Protein AF-A0A9X2HFK6-F1 (afdb_monomer_lite)

Organism: NCBI:txid2949643

InterPro domains:
  IPR010488 Zeta toxin domain [PF06414] (47-150)
  IPR027417 P-loop containing nucleoside triphosphate hydrolase [G3DSA:3.40.50.300] (1-186)

Structure (mmCIF, N/CA/C/O backbone):
data_AF-A0A9X2HFK6-F1
#
_entry.id   AF-A0A9X2HFK6-F1
#
loop_
_atom_site.group_PDB
_atom_site.id
_atom_site.type_symbol
_atom_site.label_atom_id
_atom_site.label_alt_id
_atom_site.label_comp_id
_atom_site.label_asym_id
_atom_site.label_entity_id
_atom_site.label_seq_id
_atom_site.pdbx_PDB_ins_code
_atom_site.Cartn_x
_atom_site.Cartn_y
_atom_site.Cartn_z
_atom_site.occupancy
_atom_site.B_iso_or_equiv
_atom_site.auth_seq_id
_atom_site.auth_comp_id
_atom_site.auth_asym_id
_atom_site.auth_atom_id
_atom_site.pdbx_PDB_model_num
ATOM 1 N N . MET A 1 1 ? 15.070 6.969 19.446 1.00 33.97 1 MET A N 1
ATOM 2 C CA . MET A 1 1 ? 14.755 5.898 18.480 1.00 33.97 1 MET A CA 1
ATOM 3 C C . MET A 1 1 ? 13.741 4.979 19.152 1.00 33.97 1 MET A C 1
ATOM 5 O O . MET A 1 1 ? 14.140 4.121 19.927 1.00 33.97 1 MET A O 1
ATOM 9 N N . GLN A 1 2 ? 12.438 5.256 19.016 1.00 34.53 2 GLN A N 1
ATOM 10 C CA . GLN A 1 2 ? 11.415 4.361 19.570 1.00 34.53 2 GLN A CA 1
ATOM 11 C C . GLN A 1 2 ? 11.379 3.102 18.704 1.00 34.53 2 GLN A C 1
ATOM 13 O O . GLN A 1 2 ? 11.300 3.169 17.482 1.00 34.53 2 GLN A O 1
ATOM 18 N N . SER A 1 3 ? 11.585 1.971 19.360 1.00 38.56 3 SER A N 1
ATOM 19 C CA . SER A 1 3 ? 11.849 0.675 18.756 1.00 38.56 3 SER A CA 1
ATOM 20 C C . SER A 1 3 ? 10.546 0.044 18.258 1.00 38.56 3 SER A C 1
ATOM 22 O O . SER A 1 3 ? 9.616 -0.109 19.042 1.00 38.56 3 SER A O 1
ATOM 24 N N . PHE A 1 4 ? 10.496 -0.405 17.000 1.00 48.69 4 PHE A N 1
ATOM 25 C CA . PHE A 1 4 ? 9.430 -1.264 16.445 1.00 48.69 4 PHE A CA 1
ATOM 26 C C . PHE A 1 4 ? 9.358 -2.668 17.108 1.00 48.69 4 PHE A C 1
ATOM 28 O O . PHE A 1 4 ? 8.713 -3.574 16.593 1.00 48.69 4 PHE A O 1
ATOM 35 N N . GLN A 1 5 ? 10.009 -2.876 18.262 1.00 47.44 5 GLN A N 1
ATOM 36 C CA . GLN A 1 5 ? 10.030 -4.128 19.037 1.00 47.44 5 GLN A CA 1
ATOM 37 C C . GLN A 1 5 ? 8.661 -4.590 19.569 1.00 47.44 5 GLN A C 1
ATOM 39 O O . GLN A 1 5 ? 8.588 -5.706 20.093 1.00 47.44 5 GLN A O 1
ATOM 44 N N . ASP A 1 6 ? 7.628 -3.756 19.439 1.00 65.31 6 ASP A N 1
ATOM 45 C CA . ASP A 1 6 ? 6.288 -3.906 20.023 1.00 65.31 6 ASP A CA 1
ATOM 46 C C . ASP A 1 6 ? 5.371 -4.865 19.239 1.00 65.31 6 ASP A C 1
ATOM 48 O O . ASP A 1 6 ? 4.404 -5.379 19.782 1.00 65.31 6 ASP A O 1
ATOM 52 N N . PHE A 1 7 ? 5.699 -5.174 17.977 1.00 79.12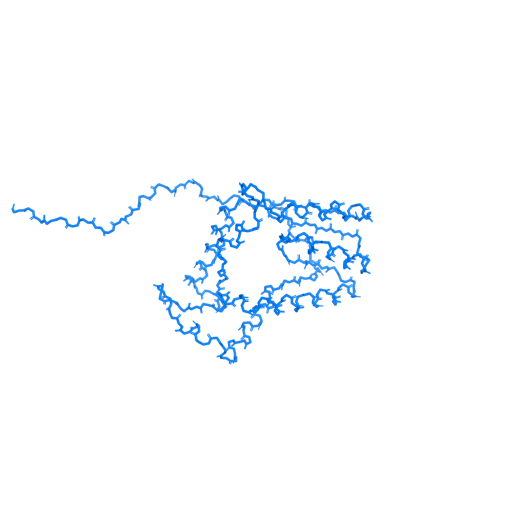 7 PHE A N 1
ATOM 53 C CA . PHE A 1 7 ? 4.854 -6.019 17.116 1.00 79.12 7 PHE A CA 1
ATOM 54 C C . PHE A 1 7 ? 5.433 -7.416 16.849 1.00 79.12 7 PHE A C 1
ATOM 56 O O . PHE A 1 7 ? 5.026 -8.118 15.924 1.00 79.12 7 PHE A O 1
ATOM 63 N N . ARG A 1 8 ? 6.416 -7.850 17.646 1.00 81.06 8 ARG A N 1
ATOM 64 C CA . ARG A 1 8 ? 6.980 -9.203 17.518 1.00 81.06 8 ARG A CA 1
ATOM 65 C C . ARG A 1 8 ? 5.904 -10.245 17.823 1.00 81.06 8 ARG A C 1
ATOM 67 O O . ARG A 1 8 ? 5.329 -10.231 18.904 1.00 81.06 8 ARG A O 1
ATOM 74 N N . GLY A 1 9 ? 5.687 -11.167 16.888 1.00 86.50 9 GLY A N 1
ATOM 75 C CA . GLY A 1 9 ? 4.660 -12.210 16.993 1.00 86.50 9 GLY A CA 1
ATOM 76 C C . GLY A 1 9 ? 3.351 -11.871 16.281 1.00 86.50 9 GLY A C 1
ATOM 77 O O . GLY A 1 9 ? 2.519 -12.760 16.130 1.00 86.50 9 GLY A O 1
ATOM 78 N N . PHE A 1 10 ? 3.196 -10.640 15.786 1.00 93.62 10 PHE A N 1
ATOM 79 C CA . PHE A 1 10 ? 2.061 -10.278 14.947 1.00 93.62 10 PHE A CA 1
ATOM 80 C C . PHE A 1 10 ? 2.237 -10.885 13.554 1.00 93.62 10 PHE A C 1
ATOM 82 O O . PHE A 1 10 ? 3.345 -10.985 13.015 1.00 93.62 10 PHE A O 1
ATOM 89 N N . ARG A 1 11 ? 1.121 -11.265 12.943 1.00 94.44 11 ARG A N 1
ATOM 90 C CA . ARG A 1 11 ? 1.059 -11.709 11.560 1.00 94.44 11 ARG A CA 1
ATOM 91 C C . ARG A 1 11 ? 1.203 -10.500 10.639 1.00 94.44 11 ARG A C 1
ATOM 93 O O . ARG A 1 11 ? 0.282 -9.696 10.511 1.00 94.44 11 ARG A O 1
ATOM 100 N N . HIS A 1 12 ? 2.350 -10.390 9.978 1.00 92.94 12 HIS A N 1
ATOM 101 C CA . HIS A 1 12 ? 2.560 -9.413 8.914 1.00 92.94 12 HIS A CA 1
ATOM 102 C C . HIS A 1 12 ? 1.852 -9.868 7.641 1.00 92.94 12 HIS A C 1
ATOM 104 O O . HIS A 1 12 ? 2.042 -10.999 7.189 1.00 92.94 12 HIS A O 1
ATOM 110 N N . ILE A 1 13 ? 1.011 -8.997 7.091 1.00 92.00 13 ILE A N 1
ATOM 111 C CA . ILE A 1 13 ? 0.303 -9.240 5.838 1.00 92.00 13 ILE A CA 1
ATOM 112 C C . ILE A 1 13 ? 0.475 -7.992 4.977 1.00 92.00 13 ILE A C 1
ATOM 114 O O . ILE A 1 13 ? -0.202 -6.982 5.188 1.00 92.00 13 ILE A O 1
ATOM 118 N N . ASP A 1 14 ? 1.394 -8.069 4.018 1.00 92.50 14 ASP A N 1
ATOM 119 C CA . ASP A 1 14 ? 1.622 -7.031 3.019 1.00 92.50 14 ASP A CA 1
ATOM 120 C C . ASP A 1 14 ? 1.285 -7.573 1.625 1.00 92.50 14 ASP A C 1
ATOM 122 O O . ASP A 1 14 ? 1.735 -8.647 1.225 1.00 92.50 14 ASP A O 1
ATOM 126 N N . ALA A 1 15 ? 0.475 -6.829 0.869 1.00 93.56 15 ALA A N 1
ATOM 127 C CA . ALA A 1 15 ? 0.179 -7.169 -0.519 1.00 93.56 15 ALA A CA 1
ATOM 128 C C . ALA A 1 15 ? 1.452 -7.186 -1.377 1.00 93.56 15 ALA A C 1
ATOM 130 O O . ALA A 1 15 ? 1.532 -7.942 -2.342 1.00 93.56 15 ALA A O 1
ATOM 131 N N . ASP A 1 16 ? 2.446 -6.374 -1.025 1.00 93.19 16 ASP A N 1
ATOM 132 C CA . ASP A 1 16 ? 3.715 -6.290 -1.737 1.00 93.19 16 ASP A CA 1
ATOM 133 C C . ASP A 1 16 ? 4.537 -7.591 -1.673 1.00 93.19 16 ASP A C 1
ATOM 135 O O . ASP A 1 16 ? 5.195 -7.911 -2.664 1.00 93.19 16 ASP A O 1
ATOM 139 N N . ASP A 1 17 ? 4.431 -8.378 -0.596 1.00 94.75 17 ASP A N 1
ATOM 140 C CA . ASP A 1 17 ? 5.074 -9.699 -0.499 1.00 94.75 17 ASP A CA 1
ATOM 141 C C . ASP A 1 17 ? 4.451 -10.686 -1.499 1.00 94.75 17 ASP A C 1
ATOM 143 O O . ASP A 1 17 ? 5.140 -11.454 -2.170 1.00 94.75 17 ASP A O 1
ATOM 147 N N . PHE A 1 18 ? 3.126 -10.632 -1.665 1.00 96.81 18 PHE A N 1
ATOM 148 C CA . PHE A 1 18 ? 2.427 -11.474 -2.637 1.00 96.81 18 PHE A CA 1
ATOM 149 C C . PHE A 1 18 ? 2.683 -11.040 -4.082 1.00 96.81 18 PHE A C 1
ATOM 151 O O . PHE A 1 18 ? 2.665 -11.885 -4.973 1.00 96.81 18 PHE A O 1
ATOM 158 N N . LYS A 1 19 ? 2.946 -9.750 -4.340 1.00 97.50 19 LYS A N 1
ATOM 159 C CA . LYS A 1 19 ? 3.375 -9.305 -5.676 1.00 97.50 19 LYS A CA 1
ATOM 160 C C . LYS A 1 19 ? 4.690 -9.952 -6.068 1.00 97.50 19 LYS A C 1
ATOM 162 O O . LYS A 1 19 ? 4.819 -10.366 -7.212 1.00 97.50 19 LYS A O 1
ATOM 167 N N . ASP A 1 20 ? 5.633 -10.040 -5.138 1.00 97.12 20 ASP A N 1
ATOM 168 C CA . ASP A 1 20 ? 6.933 -10.642 -5.410 1.00 97.12 20 ASP A CA 1
ATOM 169 C C . ASP A 1 20 ? 6.768 -12.125 -5.775 1.00 97.12 20 ASP A C 1
ATOM 171 O O . ASP A 1 20 ? 7.220 -12.523 -6.844 1.00 97.12 20 ASP A O 1
ATOM 175 N N . LEU A 1 21 ? 5.981 -12.892 -5.009 1.00 97.56 21 LEU A N 1
ATOM 176 C CA . LEU A 1 21 ? 5.674 -14.297 -5.331 1.00 97.56 21 LEU A CA 1
ATOM 177 C C . LEU A 1 21 ? 4.989 -14.473 -6.699 1.00 97.56 21 LEU A C 1
ATOM 179 O O . LEU A 1 21 ? 5.300 -15.403 -7.444 1.00 97.56 21 LEU A O 1
ATOM 183 N N . LEU A 1 22 ? 4.043 -13.593 -7.042 1.00 98.19 22 LEU A N 1
ATOM 184 C CA . LEU A 1 22 ? 3.353 -13.636 -8.337 1.00 98.19 22 LEU A CA 1
ATOM 185 C C . LEU A 1 22 ? 4.298 -13.294 -9.497 1.00 98.19 22 LEU A C 1
ATOM 187 O O . LEU A 1 22 ? 4.221 -13.914 -10.556 1.00 98.19 22 LEU A O 1
ATOM 191 N N . LEU A 1 23 ? 5.193 -12.322 -9.305 1.00 97.81 23 LEU A N 1
ATOM 192 C CA . LEU A 1 23 ? 6.185 -11.930 -10.305 1.00 97.81 23 LEU A CA 1
ATOM 193 C C . LEU A 1 23 ? 7.251 -13.011 -10.494 1.00 97.81 23 LEU A C 1
ATOM 195 O O . LEU A 1 23 ? 7.580 -13.319 -11.634 1.00 97.81 23 LEU A O 1
ATOM 199 N N . GLU A 1 24 ? 7.744 -13.618 -9.414 1.00 97.44 24 GLU A N 1
ATOM 200 C CA . GLU A 1 24 ? 8.659 -14.766 -9.463 1.00 97.44 24 GLU A CA 1
ATOM 201 C C . GLU A 1 24 ? 8.043 -15.916 -10.255 1.00 97.44 24 GLU A C 1
ATOM 203 O O . GLU A 1 24 ? 8.641 -16.408 -11.210 1.00 97.44 24 GLU A O 1
ATOM 208 N N . ARG A 1 25 ? 6.792 -16.275 -9.946 1.00 97.62 25 ARG A N 1
ATOM 209 C CA . ARG A 1 25 ? 6.085 -17.318 -10.691 1.00 97.62 25 ARG A CA 1
ATOM 210 C C . ARG A 1 25 ? 5.931 -16.972 -12.174 1.00 97.62 25 ARG A C 1
ATOM 212 O O . ARG A 1 25 ? 6.085 -17.849 -13.020 1.00 97.62 25 ARG A O 1
ATOM 219 N N . ALA A 1 26 ? 5.630 -15.714 -12.492 1.00 97.19 26 ALA A N 1
ATOM 220 C CA . ALA A 1 26 ? 5.497 -15.251 -13.870 1.00 97.19 26 ALA A CA 1
ATOM 221 C C . ALA A 1 26 ? 6.834 -15.255 -14.634 1.00 97.19 26 ALA A C 1
ATOM 223 O O . ALA A 1 26 ? 6.827 -15.449 -15.848 1.00 97.19 26 ALA A O 1
ATOM 224 N N . LEU A 1 27 ? 7.966 -15.064 -13.947 1.00 96.12 27 LEU A N 1
ATOM 225 C CA . LEU A 1 27 ? 9.301 -15.243 -14.527 1.00 96.12 27 LEU A CA 1
ATOM 226 C C . LEU A 1 27 ? 9.588 -16.715 -14.816 1.00 96.12 27 LEU A C 1
ATOM 228 O O . LEU A 1 27 ? 10.021 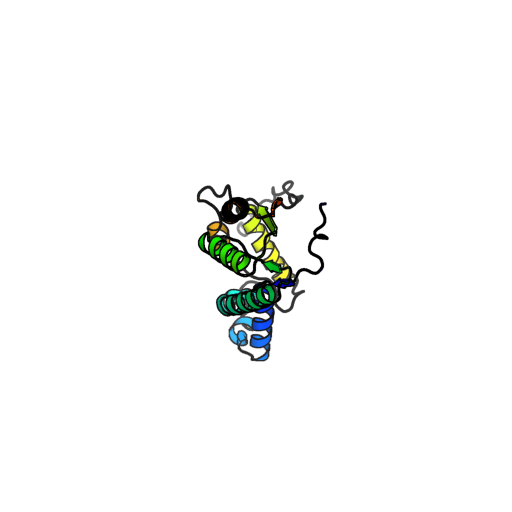-17.032 -15.919 1.00 96.12 27 LEU A O 1
ATOM 232 N N . ASP A 1 28 ? 9.303 -17.603 -13.861 1.00 97.00 28 ASP A N 1
ATOM 233 C CA . ASP A 1 28 ? 9.498 -19.050 -14.030 1.00 97.00 28 ASP A CA 1
ATOM 234 C C . ASP A 1 28 ? 8.669 -19.617 -15.195 1.00 97.00 28 ASP A C 1
ATOM 236 O O . ASP A 1 28 ? 9.077 -20.575 -15.850 1.00 97.00 28 ASP A O 1
ATOM 240 N N . ASP A 1 29 ? 7.507 -19.014 -15.459 1.00 97.50 29 ASP A N 1
ATOM 241 C CA . ASP A 1 29 ? 6.617 -19.355 -16.574 1.00 97.50 29 ASP A CA 1
ATOM 242 C C . ASP A 1 29 ? 6.925 -18.600 -17.880 1.00 97.50 29 ASP A C 1
ATOM 244 O O . ASP A 1 29 ? 6.170 -18.723 -18.846 1.00 97.50 29 ASP A O 1
ATOM 248 N N . ASP A 1 30 ? 8.006 -17.815 -17.925 1.00 96.69 30 ASP A N 1
ATOM 249 C CA . ASP A 1 30 ? 8.430 -17.020 -19.086 1.00 96.69 30 ASP A CA 1
ATOM 250 C C . ASP A 1 30 ? 7.370 -16.010 -19.586 1.00 96.69 30 ASP A C 1
ATOM 252 O O . ASP A 1 30 ? 7.329 -15.603 -20.747 1.00 96.69 30 ASP A O 1
ATOM 256 N N . LEU A 1 31 ? 6.481 -15.559 -18.697 1.00 96.50 31 LEU A N 1
ATOM 257 C CA . LEU A 1 31 ? 5.388 -14.644 -19.046 1.00 96.50 31 LEU A CA 1
ATOM 258 C C . LEU A 1 31 ? 5.844 -13.186 -19.152 1.00 96.50 31 LEU A C 1
ATOM 260 O O . LEU A 1 31 ? 5.110 -12.350 -19.685 1.00 96.50 31 LEU A O 1
ATOM 264 N N . LEU A 1 32 ? 7.029 -12.864 -18.624 1.00 96.06 32 LEU A N 1
ATOM 265 C CA . LEU A 1 32 ? 7.546 -11.496 -18.544 1.00 96.06 32 LEU A CA 1
ATOM 266 C C . LEU A 1 32 ? 8.685 -11.195 -19.533 1.00 96.06 32 LEU A C 1
ATOM 268 O O . LEU A 1 32 ? 9.072 -10.027 -19.631 1.00 96.06 32 LEU A O 1
ATOM 272 N N . SER A 1 33 ? 9.169 -12.186 -20.298 1.00 94.81 33 SER A N 1
ATOM 273 C CA . SER A 1 33 ? 10.328 -12.069 -21.211 1.00 94.81 33 SER A CA 1
ATOM 274 C C . SER A 1 33 ? 10.259 -10.854 -22.121 1.00 94.81 33 SER A C 1
ATOM 276 O O . SER A 1 33 ? 11.207 -10.078 -22.207 1.00 94.81 33 SER A O 1
ATOM 278 N N . ARG A 1 34 ? 9.084 -10.594 -22.705 1.00 94.00 34 ARG A N 1
ATOM 279 C CA . ARG A 1 34 ? 8.845 -9.417 -23.554 1.00 94.00 34 ARG A CA 1
ATOM 280 C C . ARG A 1 34 ? 9.296 -8.090 -22.921 1.00 94.00 34 ARG A C 1
ATOM 282 O O . ARG A 1 34 ? 9.686 -7.182 -23.652 1.00 94.00 34 ARG A O 1
ATOM 289 N N . TRP A 1 35 ? 9.182 -7.943 -21.602 1.00 94.62 35 TRP A N 1
ATOM 290 C CA . TRP A 1 35 ? 9.598 -6.739 -20.878 1.00 94.62 35 TRP A CA 1
ATOM 291 C C . TRP A 1 35 ? 11.001 -6.883 -20.292 1.00 94.62 35 TRP A C 1
ATOM 293 O O . TRP A 1 35 ? 11.792 -5.947 -20.387 1.00 94.62 35 TRP A O 1
ATOM 303 N N . THR A 1 36 ? 11.328 -8.042 -19.720 1.00 93.25 36 THR A N 1
ATOM 304 C CA . THR A 1 36 ? 12.626 -8.279 -19.068 1.00 93.25 36 THR A CA 1
ATOM 305 C C . THR A 1 36 ? 13.784 -8.444 -20.054 1.00 93.25 36 THR A C 1
ATOM 307 O O . THR A 1 36 ? 14.937 -8.406 -19.644 1.00 93.25 36 THR A O 1
ATOM 310 N N . GLU A 1 37 ? 13.502 -8.574 -21.350 1.00 93.81 37 GLU A N 1
ATOM 311 C CA . GLU A 1 37 ? 14.489 -8.525 -22.439 1.00 93.81 37 GLU A CA 1
ATOM 312 C C . GLU A 1 37 ? 14.520 -7.159 -23.146 1.00 93.81 37 GLU A C 1
ATOM 314 O O . GLU A 1 37 ? 15.403 -6.888 -23.960 1.00 93.81 37 GLU A O 1
ATOM 319 N N . HIS A 1 38 ? 13.559 -6.275 -22.857 1.00 92.75 38 HIS A N 1
ATOM 320 C CA . HIS A 1 38 ? 13.487 -4.957 -23.474 1.00 92.75 38 HIS A CA 1
ATOM 321 C C . HIS A 1 38 ? 14.374 -3.954 -22.735 1.00 92.75 38 HIS A C 1
ATOM 323 O O . HIS A 1 38 ? 14.023 -3.484 -21.652 1.00 92.75 38 HIS A O 1
ATOM 329 N N . GLU A 1 39 ? 15.502 -3.588 -23.343 1.00 94.12 39 GLU A N 1
ATOM 330 C CA . GLU A 1 39 ? 16.394 -2.558 -22.810 1.00 94.12 39 GLU A CA 1
ATOM 331 C C . GLU A 1 39 ? 15.777 -1.156 -22.892 1.00 94.12 39 GLU A C 1
ATOM 333 O O . GLU A 1 39 ? 15.330 -0.696 -23.946 1.00 94.12 39 GLU A O 1
ATOM 338 N N . LEU A 1 40 ? 15.798 -0.454 -21.759 1.00 92.38 40 LEU A N 1
ATOM 339 C CA . LEU A 1 40 ? 15.434 0.954 -21.667 1.00 92.38 40 LEU A CA 1
ATOM 340 C C . LEU A 1 40 ? 16.620 1.855 -22.048 1.00 92.38 40 LEU A C 1
ATOM 342 O O . LEU A 1 40 ? 17.744 1.410 -22.278 1.00 92.38 40 LEU A O 1
ATOM 346 N N . CYS A 1 41 ? 16.384 3.168 -22.093 1.00 92.75 41 CYS A N 1
ATOM 347 C CA . CYS A 1 41 ? 17.389 4.160 -22.491 1.00 92.75 41 CYS A CA 1
ATOM 348 C C . CYS A 1 41 ? 18.612 4.252 -21.561 1.00 92.75 41 CYS A C 1
ATOM 350 O O . CYS A 1 41 ? 19.623 4.838 -21.940 1.00 92.75 41 CYS A O 1
ATOM 352 N N . ASP A 1 42 ? 18.528 3.685 -20.360 1.00 91.38 42 ASP A N 1
ATOM 353 C CA . ASP A 1 42 ? 19.631 3.558 -19.408 1.00 91.38 42 ASP A CA 1
ATOM 354 C C . ASP A 1 42 ? 20.446 2.262 -19.604 1.00 91.38 42 ASP A C 1
ATOM 356 O O . ASP A 1 42 ? 21.300 1.946 -18.770 1.00 91.38 42 ASP A O 1
ATOM 360 N N . GLY A 1 43 ? 20.185 1.516 -20.687 1.00 92.69 43 GLY A N 1
ATOM 361 C CA . GLY A 1 43 ? 20.887 0.286 -21.058 1.00 92.69 43 GLY A CA 1
ATOM 362 C C . GLY A 1 43 ? 20.552 -0.912 -20.172 1.00 92.69 43 GLY A C 1
ATOM 363 O O . GLY A 1 43 ? 21.345 -1.844 -20.081 1.00 92.69 43 GLY A O 1
ATOM 364 N N . ARG A 1 44 ? 19.427 -0.871 -19.451 1.00 91.81 44 ARG A N 1
ATOM 365 C CA . ARG A 1 44 ? 18.991 -1.943 -18.548 1.00 91.81 44 ARG A CA 1
ATOM 366 C C . ARG A 1 44 ? 17.578 -2.392 -18.907 1.00 91.81 44 ARG A C 1
ATOM 368 O O . ARG A 1 44 ?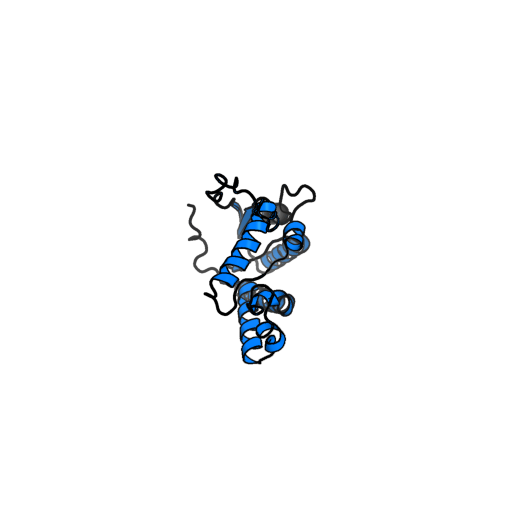 16.757 -1.542 -19.267 1.00 91.81 44 ARG A O 1
ATOM 375 N N . PRO A 1 45 ? 17.254 -3.686 -18.763 1.00 94.06 45 PRO A N 1
ATOM 376 C CA . PRO A 1 45 ? 15.907 -4.167 -19.019 1.00 94.06 45 PRO A CA 1
ATOM 377 C C . PRO A 1 45 ? 14.883 -3.605 -18.026 1.00 94.06 45 PRO A C 1
ATOM 379 O O . PRO A 1 45 ? 15.232 -2.979 -17.016 1.00 94.06 45 PRO A O 1
ATOM 382 N N . VAL A 1 46 ? 13.601 -3.841 -18.299 1.00 94.94 46 VAL A N 1
ATOM 383 C CA . VAL A 1 46 ? 12.546 -3.640 -17.299 1.00 94.94 46 VAL A CA 1
ATOM 384 C C . VAL A 1 46 ? 12.706 -4.691 -16.199 1.00 94.94 46 VAL A C 1
ATOM 386 O O . VAL A 1 46 ? 12.730 -5.889 -16.474 1.00 94.94 46 VAL A O 1
ATOM 389 N N . ALA A 1 47 ? 12.814 -4.252 -14.950 1.00 95.19 47 ALA A N 1
ATOM 390 C CA . ALA A 1 47 ? 12.875 -5.127 -13.793 1.00 95.19 47 ALA A CA 1
ATOM 391 C C . ALA A 1 47 ? 11.476 -5.671 -13.440 1.00 95.19 47 ALA A C 1
ATOM 393 O O . ALA A 1 47 ? 10.481 -4.952 -13.583 1.00 95.19 47 ALA A O 1
ATOM 394 N N . PRO A 1 48 ? 11.369 -6.901 -12.905 1.00 96.44 48 PRO A N 1
ATOM 395 C CA . PRO A 1 48 ? 10.082 -7.527 -12.595 1.00 96.44 48 PRO A CA 1
ATOM 396 C C . PRO A 1 48 ? 9.158 -6.658 -11.732 1.00 96.44 48 PRO A C 1
ATOM 398 O O . PRO A 1 48 ? 7.981 -6.483 -12.049 1.00 96.44 48 PRO A O 1
ATOM 401 N N . ARG A 1 49 ? 9.680 -6.022 -10.674 1.00 96.44 49 ARG A N 1
ATOM 402 C CA . ARG A 1 49 ? 8.881 -5.156 -9.791 1.00 96.44 49 ARG A CA 1
ATOM 403 C C . ARG A 1 49 ? 8.390 -3.871 -10.449 1.00 96.44 49 ARG A C 1
ATOM 405 O O . ARG A 1 49 ? 7.441 -3.278 -9.932 1.00 96.44 49 ARG A O 1
ATOM 412 N N . GLU A 1 50 ? 8.932 -3.450 -11.586 1.00 95.81 50 GLU A N 1
ATOM 413 C CA . GLU A 1 50 ? 8.361 -2.341 -12.366 1.00 95.81 50 GLU A CA 1
ATOM 414 C C . GLU A 1 50 ? 7.022 -2.726 -13.013 1.00 95.81 50 GLU A C 1
ATOM 416 O O . GLU A 1 50 ? 6.210 -1.856 -13.320 1.00 95.81 50 GLU A O 1
ATOM 421 N N . LEU A 1 51 ? 6.748 -4.029 -13.125 1.00 96.00 51 LEU A N 1
ATOM 422 C CA . LEU A 1 51 ? 5.498 -4.605 -13.624 1.00 96.00 51 LEU A CA 1
ATOM 423 C C . LEU A 1 51 ? 4.510 -4.951 -12.496 1.00 96.00 51 LEU A C 1
ATOM 425 O O . LEU A 1 51 ? 3.470 -5.560 -12.741 1.00 96.00 51 LEU A O 1
ATOM 429 N N . SER A 1 52 ? 4.784 -4.520 -11.257 1.00 95.50 52 SER A N 1
ATOM 430 C CA . SER A 1 52 ? 3.950 -4.777 -10.067 1.00 95.50 52 SER A CA 1
ATOM 431 C C . SER A 1 52 ? 2.478 -4.369 -10.223 1.00 95.50 52 SER A C 1
ATOM 433 O O . SER A 1 52 ? 1.619 -4.849 -9.484 1.00 95.50 52 SER A O 1
ATOM 435 N N . SER A 1 53 ? 2.164 -3.458 -11.146 1.00 94.06 53 SER A N 1
ATOM 436 C CA . SER A 1 53 ? 0.786 -3.053 -11.433 1.00 94.06 53 SER A CA 1
ATOM 437 C C . SER A 1 53 ? -0.039 -4.167 -12.086 1.00 94.06 53 SER A C 1
ATOM 439 O O . SER A 1 53 ? -1.241 -4.227 -11.834 1.00 94.06 53 SER A O 1
ATOM 441 N N . TYR A 1 54 ? 0.577 -5.078 -12.851 1.00 95.56 54 TYR A N 1
ATOM 442 C CA . TYR A 1 54 ? -0.122 -6.213 -13.470 1.00 95.56 54 TYR A CA 1
ATOM 443 C C . TYR A 1 54 ? -0.655 -7.207 -12.441 1.00 95.56 54 TYR A C 1
ATOM 445 O O . TYR A 1 54 ? -1.744 -7.746 -12.615 1.00 95.56 54 TYR A O 1
ATOM 453 N N . VAL A 1 55 ? 0.067 -7.386 -11.338 1.00 96.50 55 VAL A N 1
ATOM 454 C CA . VAL A 1 55 ? -0.297 -8.308 -10.253 1.00 96.50 55 VAL A CA 1
ATOM 455 C C . VAL A 1 55 ? -1.003 -7.607 -9.089 1.00 96.50 55 VAL A C 1
ATOM 457 O O . VAL A 1 55 ? -1.300 -8.226 -8.069 1.00 96.50 55 VAL A O 1
ATOM 460 N N . HIS A 1 56 ? -1.297 -6.305 -9.209 1.00 94.12 56 HIS A N 1
ATOM 461 C CA . HIS A 1 56 ? -1.830 -5.527 -8.091 1.00 94.12 56 HIS A CA 1
ATOM 462 C C . HIS A 1 56 ? -3.168 -6.075 -7.584 1.00 94.12 56 HIS A C 1
ATOM 464 O O . HIS A 1 56 ? -3.290 -6.343 -6.391 1.00 94.12 56 HIS A O 1
ATOM 470 N N . ALA A 1 57 ? -4.141 -6.284 -8.475 1.00 95.62 57 ALA A N 1
ATOM 471 C CA . ALA A 1 57 ? -5.470 -6.749 -8.085 1.00 95.62 57 ALA A CA 1
ATOM 472 C C . ALA A 1 57 ? -5.419 -8.127 -7.404 1.00 95.62 57 ALA A C 1
ATOM 474 O O . ALA A 1 57 ? -6.017 -8.322 -6.347 1.00 95.62 57 ALA A O 1
ATOM 475 N N . GLU A 1 58 ? -4.654 -9.057 -7.975 1.00 97.56 58 GLU A N 1
ATOM 476 C CA . GLU A 1 58 ? -4.503 -10.409 -7.439 1.00 97.56 58 GLU A CA 1
ATOM 477 C C . GLU A 1 58 ? -3.789 -10.407 -6.083 1.00 97.56 58 GLU A C 1
ATOM 479 O O . GLU A 1 58 ? -4.294 -10.992 -5.125 1.00 97.56 58 GLU A O 1
ATOM 484 N N . SER A 1 59 ? -2.690 -9.656 -5.948 1.00 96.75 59 SER A N 1
ATOM 485 C CA . SER A 1 59 ? -1.986 -9.516 -4.666 1.00 96.75 59 SER A CA 1
ATOM 486 C C . SER A 1 59 ? -2.886 -8.960 -3.555 1.00 96.75 59 SER A C 1
ATOM 488 O O . SER A 1 59 ? -2.828 -9.424 -2.418 1.00 96.75 59 SER A O 1
ATOM 490 N N . THR A 1 60 ? -3.776 -8.014 -3.880 1.00 93.81 60 THR A N 1
ATOM 491 C CA . THR A 1 60 ? -4.749 -7.467 -2.928 1.00 93.81 60 THR A CA 1
ATOM 492 C C . THR A 1 60 ? -5.795 -8.506 -2.525 1.00 93.81 60 THR A C 1
ATOM 494 O O . THR A 1 60 ? -6.131 -8.594 -1.346 1.00 93.81 60 THR A O 1
ATOM 497 N N . ILE A 1 61 ? -6.287 -9.324 -3.461 1.00 95.44 61 ILE A N 1
ATOM 498 C CA . ILE A 1 61 ? -7.227 -10.415 -3.156 1.00 95.44 61 ILE A CA 1
ATOM 499 C C . ILE A 1 61 ? -6.576 -11.443 -2.222 1.00 95.44 61 ILE A C 1
ATOM 501 O O . ILE A 1 61 ? -7.192 -11.846 -1.231 1.00 95.44 61 ILE A O 1
ATOM 505 N N . ILE A 1 62 ? -5.330 -11.838 -2.500 1.00 96.62 62 ILE A N 1
ATOM 506 C CA . ILE A 1 62 ? -4.588 -12.801 -1.677 1.00 96.62 62 ILE A CA 1
ATOM 507 C C . ILE A 1 62 ? -4.338 -12.230 -0.277 1.00 96.62 62 ILE A C 1
ATOM 509 O O . ILE A 1 62 ? -4.642 -12.897 0.711 1.00 96.62 62 ILE A O 1
ATOM 513 N N . ALA A 1 63 ? -3.861 -10.986 -0.176 1.00 94.75 63 ALA A N 1
ATOM 514 C CA . ALA A 1 63 ? -3.616 -10.327 1.105 1.00 94.75 63 ALA A CA 1
ATOM 515 C C . ALA A 1 63 ? -4.896 -10.190 1.943 1.00 94.75 63 ALA A C 1
ATOM 517 O O . ALA A 1 63 ? -4.891 -10.517 3.129 1.00 94.75 63 ALA A O 1
ATOM 518 N N . ASN A 1 64 ? -6.011 -9.783 1.326 1.00 93.38 64 ASN A N 1
ATOM 519 C CA . ASN A 1 64 ? -7.305 -9.704 2.005 1.00 93.38 64 ASN A CA 1
ATOM 520 C C . ASN A 1 64 ? -7.764 -11.084 2.490 1.00 93.38 64 ASN A C 1
ATOM 522 O O . ASN A 1 64 ? -8.174 -11.221 3.636 1.00 93.38 64 ASN A O 1
ATOM 526 N N . THR A 1 65 ? -7.627 -12.121 1.659 1.00 95.44 65 THR A N 1
ATOM 527 C CA . THR A 1 65 ? -7.977 -13.497 2.043 1.00 95.44 65 THR A CA 1
ATOM 528 C C . THR A 1 65 ? -7.125 -13.975 3.220 1.00 95.44 65 THR A C 1
ATOM 530 O O . THR A 1 65 ? -7.653 -14.493 4.203 1.00 95.44 65 THR A O 1
ATOM 533 N N . ALA A 1 66 ? -5.808 -13.757 3.163 1.00 95.44 66 ALA A N 1
ATOM 534 C CA . ALA A 1 66 ? -4.889 -14.103 4.242 1.00 95.44 66 ALA A CA 1
ATOM 535 C C . ALA A 1 66 ? -5.228 -13.361 5.544 1.00 95.44 66 ALA A C 1
ATOM 537 O O . ALA A 1 66 ? -5.184 -13.967 6.617 1.00 95.44 66 ALA A O 1
ATOM 538 N N . ARG A 1 67 ? -5.607 -12.078 5.447 1.00 94.94 67 ARG A N 1
ATOM 539 C CA . ARG A 1 67 ? -6.060 -11.268 6.582 1.00 94.94 67 ARG A CA 1
ATOM 540 C C . ARG A 1 67 ? -7.327 -11.838 7.190 1.00 94.94 67 ARG A C 1
ATOM 542 O O . ARG A 1 67 ? -7.319 -12.146 8.375 1.00 94.94 67 ARG A O 1
ATOM 549 N N . THR A 1 68 ? -8.374 -12.042 6.399 1.00 94.88 68 THR A N 1
ATOM 550 C CA . THR A 1 68 ? -9.640 -12.595 6.890 1.00 94.88 68 THR A CA 1
ATOM 551 C C . THR A 1 68 ? -9.430 -13.942 7.591 1.00 94.88 68 THR A C 1
ATOM 553 O O . THR A 1 68 ? -10.002 -14.185 8.651 1.00 94.88 68 THR A O 1
ATOM 556 N N . GL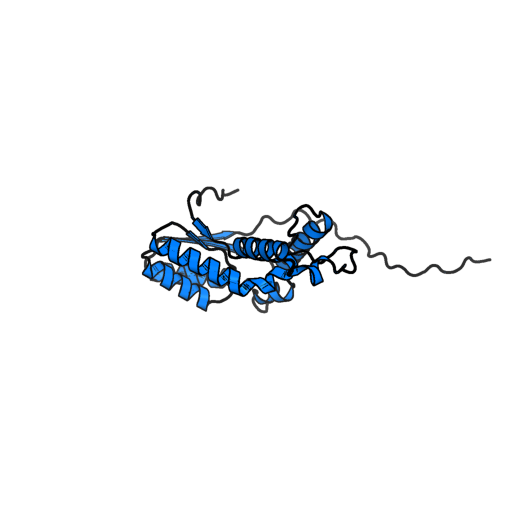U A 1 69 ? -8.566 -14.815 7.064 1.00 96.12 69 GLU A N 1
ATOM 557 C CA . GLU A 1 69 ? -8.245 -16.088 7.721 1.00 96.12 69 GLU A CA 1
ATOM 558 C C . GLU A 1 69 ? -7.454 -15.920 9.029 1.00 96.12 69 GLU A C 1
ATOM 560 O O . GLU A 1 69 ? -7.708 -16.649 9.987 1.00 96.12 69 GLU A O 1
ATOM 565 N N . ALA A 1 70 ? -6.527 -14.962 9.108 1.00 96.19 70 ALA A N 1
ATOM 566 C CA . ALA A 1 70 ? -5.825 -14.645 10.354 1.00 96.19 70 ALA A CA 1
ATOM 567 C C . ALA A 1 70 ? -6.783 -14.077 11.418 1.00 96.19 70 ALA A C 1
ATOM 569 O O . ALA A 1 70 ? -6.761 -14.515 12.569 1.00 96.19 70 ALA A O 1
ATOM 570 N N . LEU A 1 71 ? -7.695 -13.184 11.016 1.00 96.00 71 LEU A N 1
ATOM 571 C CA . LEU A 1 71 ? -8.711 -12.604 11.897 1.00 96.00 71 LEU A CA 1
ATOM 572 C C . LEU A 1 71 ? -9.695 -13.662 12.418 1.00 96.00 71 LEU A C 1
ATOM 574 O O . LEU A 1 71 ? -10.020 -13.678 13.604 1.00 96.00 71 LEU A O 1
ATOM 578 N N . LYS A 1 72 ? -10.122 -14.615 11.574 1.00 96.12 72 LYS A N 1
ATOM 579 C CA . LYS A 1 72 ? -10.943 -15.767 12.001 1.00 96.12 72 LYS A CA 1
ATOM 580 C C . LYS A 1 72 ? -10.266 -16.617 13.075 1.00 96.12 72 LYS A C 1
ATOM 582 O O . LYS A 1 72 ? -10.958 -17.198 13.909 1.00 96.12 72 LYS A O 1
ATOM 587 N N . ARG A 1 73 ? -8.935 -16.706 13.045 1.00 96.62 73 ARG A N 1
ATOM 588 C CA . ARG A 1 73 ? -8.133 -17.437 14.037 1.00 96.62 73 ARG A CA 1
ATOM 589 C C . ARG A 1 73 ? -7.807 -16.605 15.282 1.00 96.62 73 ARG A C 1
ATOM 591 O O . ARG A 1 73 ? -7.235 -17.155 16.218 1.00 96.62 73 ARG A O 1
ATOM 598 N N . GLY A 1 74 ? -8.201 -15.329 15.319 1.00 95.94 74 GLY A N 1
ATOM 599 C CA . GLY A 1 74 ? -7.933 -14.422 16.435 1.00 95.94 74 GLY A CA 1
ATOM 600 C C . GLY A 1 74 ? -6.455 -14.052 16.574 1.00 95.94 74 GLY A C 1
ATOM 601 O O . GLY A 1 74 ? -5.997 -13.812 17.686 1.00 95.94 74 GLY A O 1
ATOM 602 N N . GLU A 1 75 ? -5.696 -14.065 15.474 1.00 96.50 75 GLU A N 1
ATOM 603 C CA . GLU A 1 75 ? -4.279 -13.681 15.468 1.00 96.50 75 GLU A CA 1
ATOM 604 C C . GLU A 1 75 ? -4.114 -12.161 15.575 1.00 96.50 75 GLU A C 1
ATOM 606 O O . GLU A 1 75 ? -4.857 -11.404 14.958 1.00 96.50 75 GLU A O 1
ATOM 611 N N . ASP A 1 76 ? -3.089 -11.681 16.268 1.00 95.56 76 ASP A N 1
ATOM 612 C CA . ASP A 1 76 ? -2.707 -10.273 16.159 1.00 95.56 76 ASP A CA 1
ATOM 613 C C . ASP A 1 76 ? -2.123 -10.004 14.763 1.00 95.56 76 ASP A C 1
ATOM 615 O O . ASP A 1 76 ? -1.218 -10.714 14.322 1.00 95.56 76 ASP A O 1
ATOM 619 N N . VAL A 1 77 ? -2.634 -8.999 14.046 1.00 94.81 77 VAL A N 1
ATOM 620 C CA . VAL A 1 77 ? -2.258 -8.726 12.646 1.00 94.81 77 VAL A CA 1
ATOM 621 C C . VAL A 1 77 ? -1.657 -7.334 12.467 1.00 94.81 77 VAL A C 1
ATOM 623 O O . VAL A 1 77 ? -2.085 -6.371 13.101 1.00 94.81 77 VAL A O 1
ATOM 626 N N . ILE A 1 78 ? -0.700 -7.213 11.544 1.00 93.94 78 ILE A N 1
ATOM 627 C CA . ILE A 1 78 ? -0.269 -5.930 10.982 1.00 93.94 78 ILE A CA 1
ATOM 628 C C . ILE A 1 78 ? -0.798 -5.833 9.558 1.00 93.94 78 ILE A C 1
ATOM 630 O O . ILE A 1 78 ? -0.483 -6.666 8.706 1.00 93.94 78 ILE A O 1
ATOM 634 N N . VAL A 1 79 ? -1.578 -4.783 9.308 1.00 89.56 79 VAL A N 1
ATOM 635 C CA . VAL A 1 79 ? -2.119 -4.468 7.986 1.00 89.56 79 VAL A CA 1
ATOM 636 C C . VAL A 1 79 ? -1.303 -3.332 7.382 1.00 89.56 79 VAL A C 1
ATOM 638 O O . VAL A 1 79 ? -1.332 -2.205 7.876 1.00 89.56 79 VAL A O 1
ATOM 641 N N . HIS A 1 80 ? -0.584 -3.633 6.304 1.00 89.31 80 HIS A N 1
ATOM 642 C CA . HIS A 1 80 ? 0.145 -2.636 5.529 1.00 89.31 80 HIS A CA 1
ATOM 643 C C . HIS A 1 80 ? -0.790 -1.961 4.520 1.00 89.31 80 HIS A C 1
ATOM 645 O O . HIS A 1 80 ? -1.586 -2.613 3.844 1.00 89.31 80 HIS A O 1
ATOM 651 N N . GLY A 1 81 ? -0.706 -0.637 4.403 1.00 86.00 81 GLY A N 1
ATOM 652 C CA . GLY A 1 81 ? -1.512 0.107 3.445 1.00 86.00 81 GLY A CA 1
ATOM 653 C C . GLY A 1 81 ? -1.327 1.610 3.563 1.00 86.00 81 GLY A C 1
ATOM 654 O O . GLY A 1 81 ? -0.834 2.120 4.566 1.00 86.00 81 GLY A O 1
ATOM 655 N N . THR A 1 82 ? -1.739 2.335 2.526 1.00 84.69 82 THR A N 1
ATOM 656 C CA . THR A 1 82 ? -1.676 3.802 2.519 1.00 84.69 82 THR A CA 1
ATOM 657 C C . THR A 1 82 ? -2.882 4.446 3.195 1.00 84.69 82 THR A C 1
ATOM 659 O O . THR A 1 82 ? -2.835 5.633 3.472 1.00 84.69 82 THR A O 1
ATOM 662 N N . LEU A 1 83 ? -3.975 3.714 3.453 1.00 86.31 83 LEU A N 1
ATOM 663 C CA . LEU A 1 83 ? -5.244 4.280 3.943 1.00 86.31 83 LEU A CA 1
ATOM 664 C C . LEU A 1 83 ? -5.717 5.503 3.129 1.00 86.31 83 LEU A C 1
ATOM 666 O O . LEU A 1 83 ? -6.372 6.395 3.657 1.00 86.31 83 LEU A O 1
ATOM 670 N N . SER A 1 84 ? -5.411 5.570 1.831 1.00 82.56 84 SER A N 1
ATOM 671 C CA . SER A 1 84 ? -5.744 6.731 0.992 1.00 82.56 84 SER A CA 1
ATOM 672 C C . SER A 1 84 ? -7.236 6.837 0.646 1.00 82.56 84 SER A C 1
ATOM 674 O O . SER A 1 84 ? -7.710 7.909 0.273 1.00 82.56 84 SER A O 1
ATOM 676 N N . GLN A 1 85 ? -8.004 5.757 0.818 1.00 81.75 85 GLN A N 1
ATOM 677 C CA . GLN A 1 85 ? -9.447 5.710 0.571 1.00 81.75 85 GLN A CA 1
ATOM 678 C C . GLN A 1 85 ? -10.219 5.571 1.888 1.00 81.75 85 GLN A C 1
ATOM 680 O O . GLN A 1 85 ? -10.032 4.598 2.613 1.00 81.75 85 GLN A O 1
ATOM 685 N N . GLY A 1 86 ? -11.122 6.512 2.181 1.00 72.50 86 GLY A N 1
ATOM 686 C CA . GLY A 1 86 ? -11.882 6.517 3.439 1.00 72.50 86 GLY A CA 1
ATOM 687 C C . GLY A 1 86 ? -12.802 5.303 3.617 1.00 72.50 86 GLY A C 1
ATOM 688 O O . GLY A 1 86 ? -12.872 4.760 4.711 1.00 72.50 86 GLY A O 1
ATOM 689 N N . ALA A 1 87 ? -13.434 4.822 2.539 1.00 76.56 87 ALA A N 1
ATOM 690 C CA . ALA A 1 87 ? -14.282 3.625 2.587 1.00 76.56 87 ALA A CA 1
ATOM 691 C C . ALA A 1 87 ? -13.504 2.381 3.052 1.00 76.56 87 ALA A C 1
ATOM 693 O O . ALA A 1 87 ? -14.006 1.597 3.846 1.00 76.56 87 ALA A O 1
ATOM 694 N N . HIS A 1 88 ? -12.236 2.261 2.646 1.00 80.25 88 HIS A N 1
ATOM 695 C CA . HIS A 1 88 ? -11.384 1.152 3.068 1.00 80.25 88 HIS A CA 1
ATOM 696 C C . HIS A 1 88 ? -11.122 1.148 4.583 1.00 80.25 88 HIS A C 1
ATOM 698 O O . HIS A 1 88 ? -11.017 0.083 5.184 1.00 80.25 88 HIS A O 1
ATOM 704 N N . ALA A 1 89 ? -11.028 2.328 5.206 1.00 82.88 89 ALA A N 1
ATOM 705 C CA . ALA A 1 89 ? -10.870 2.442 6.655 1.00 82.88 89 ALA A CA 1
ATOM 706 C C . ALA A 1 89 ? -12.127 1.955 7.399 1.00 82.88 89 ALA A C 1
ATOM 708 O O . ALA A 1 89 ? -12.014 1.280 8.421 1.00 82.88 89 ALA A O 1
ATOM 709 N N . ASP A 1 90 ? -13.311 2.248 6.859 1.00 87.81 90 ASP A N 1
ATOM 710 C CA . ASP A 1 90 ? -14.588 1.829 7.445 1.00 87.81 90 ASP A CA 1
ATOM 711 C C . ASP A 1 90 ? -14.805 0.320 7.314 1.00 87.81 90 ASP A C 1
ATOM 713 O O . ASP A 1 90 ? -15.157 -0.337 8.295 1.00 87.81 90 ASP A O 1
ATOM 717 N N . ASP A 1 91 ? -14.506 -0.240 6.141 1.00 89.81 91 ASP A N 1
ATOM 718 C CA . ASP A 1 91 ? -14.558 -1.685 5.910 1.00 89.81 91 ASP A CA 1
ATOM 719 C C . ASP A 1 91 ? -13.592 -2.435 6.841 1.00 89.81 91 ASP A C 1
ATOM 721 O O . ASP A 1 91 ? -13.943 -3.475 7.400 1.00 89.81 91 ASP A O 1
ATOM 725 N N . LEU A 1 92 ? -12.390 -1.885 7.063 1.00 89.06 92 LEU A N 1
ATOM 726 C CA . LEU A 1 92 ? -11.406 -2.466 7.976 1.00 89.06 92 LEU A CA 1
ATOM 727 C C . LEU A 1 92 ? -11.898 -2.459 9.431 1.00 89.06 92 LEU A C 1
ATOM 729 O O . LEU A 1 92 ? -11.760 -3.474 10.112 1.00 89.06 92 LEU A O 1
ATOM 733 N N . LEU A 1 93 ? -12.490 -1.360 9.917 1.00 92.31 93 LEU A N 1
ATOM 734 C CA . LEU A 1 93 ? -13.072 -1.335 11.268 1.00 92.31 93 LEU A CA 1
ATOM 735 C C . LEU A 1 93 ? -14.204 -2.341 11.418 1.00 92.31 93 LEU A C 1
ATOM 737 O O . LEU A 1 93 ? -14.263 -3.029 12.433 1.00 92.31 93 LEU A O 1
ATOM 741 N N . ALA A 1 94 ? -15.085 -2.438 10.422 1.00 93.19 94 ALA A N 1
ATOM 742 C CA . ALA A 1 94 ? -16.192 -3.384 10.449 1.00 93.19 94 ALA A CA 1
ATOM 743 C C . ALA A 1 94 ? -15.694 -4.839 10.487 1.00 93.19 94 ALA A C 1
ATOM 745 O O . ALA A 1 94 ? -16.214 -5.644 11.261 1.00 93.19 94 ALA A O 1
ATOM 746 N N . GLU A 1 95 ? -14.664 -5.175 9.703 1.00 94.00 95 GLU A N 1
ATOM 747 C CA . GLU A 1 95 ? -14.045 -6.506 9.715 1.00 94.00 95 GLU A CA 1
ATOM 748 C C . GLU A 1 95 ? -13.402 -6.812 11.080 1.00 94.00 95 GLU A C 1
ATOM 750 O O . GLU A 1 95 ? -13.637 -7.874 11.662 1.00 94.00 95 GLU A O 1
ATOM 755 N N . LEU A 1 96 ? -12.645 -5.864 11.637 1.00 94.62 96 LEU A N 1
ATOM 756 C CA . LEU A 1 96 ? -12.022 -6.008 12.954 1.00 94.62 96 LEU A CA 1
ATOM 757 C C . LEU A 1 96 ? -13.069 -6.135 14.082 1.00 94.62 96 LEU A C 1
ATOM 759 O O . LEU A 1 96 ? -12.909 -6.977 14.970 1.00 94.62 96 LEU A O 1
ATOM 763 N N . ASP A 1 97 ? -14.165 -5.368 14.039 1.00 94.75 97 ASP A N 1
ATOM 764 C CA . ASP A 1 97 ? -15.264 -5.467 15.011 1.00 94.75 97 ASP A CA 1
ATOM 765 C C . ASP A 1 97 ? -15.969 -6.821 14.937 1.00 94.75 97 ASP A C 1
ATOM 767 O O . ASP A 1 97 ? -16.206 -7.459 15.967 1.00 94.75 97 ASP A O 1
ATOM 771 N N . HIS A 1 98 ? -16.239 -7.294 13.716 1.00 96.00 98 HIS A N 1
ATOM 772 C CA . HIS A 1 98 ? -16.851 -8.596 13.469 1.00 96.00 98 HIS A CA 1
ATOM 773 C C . HIS A 1 98 ? -16.046 -9.731 14.117 1.00 96.00 98 HIS A C 1
ATOM 775 O O . HIS A 1 98 ? -16.617 -10.638 14.731 1.00 96.00 98 HIS A O 1
ATOM 781 N N . HIS A 1 99 ? -14.716 -9.640 14.050 1.00 96.19 99 HIS A N 1
ATOM 782 C CA . HIS A 1 99 ? -13.795 -10.584 14.679 1.00 96.19 99 HIS A CA 1
ATOM 783 C C . HIS A 1 99 ? -13.443 -10.250 16.141 1.00 96.19 99 HIS A C 1
ATOM 785 O O . HIS A 1 99 ? -12.604 -10.918 16.739 1.00 96.19 99 HIS A O 1
ATOM 791 N N . ARG A 1 100 ? -14.150 -9.292 16.759 1.00 95.50 100 ARG A N 1
ATOM 792 C CA . ARG A 1 100 ? -14.065 -8.917 18.183 1.00 95.50 100 ARG A CA 1
ATOM 793 C C . ARG A 1 100 ? -12.723 -8.329 18.618 1.00 95.50 100 ARG A C 1
ATOM 795 O O . ARG A 1 100 ? -12.385 -8.394 19.802 1.00 95.50 100 ARG A O 1
ATOM 802 N N . TYR A 1 101 ? -11.987 -7.705 17.704 1.00 96.19 101 TYR A N 1
ATOM 803 C CA . TYR A 1 101 ? -10.830 -6.900 18.083 1.00 96.19 101 TYR A CA 1
ATOM 804 C C . TYR A 1 101 ? -11.299 -5.656 18.845 1.00 96.19 101 TYR A C 1
ATOM 806 O O . TYR A 1 101 ? -12.358 -5.086 18.573 1.00 96.19 101 TYR A O 1
ATOM 814 N N . ARG A 1 102 ? -10.533 -5.271 19.870 1.00 95.69 102 ARG A N 1
ATOM 815 C CA . ARG A 1 102 ? -10.852 -4.139 20.762 1.00 95.69 102 ARG A CA 1
ATOM 816 C C . ARG A 1 102 ? -9.663 -3.226 21.036 1.00 95.69 102 ARG A C 1
ATOM 818 O O . ARG A 1 102 ? -9.826 -2.225 21.722 1.00 95.69 102 ARG A O 1
ATOM 825 N N . ARG A 1 103 ? -8.486 -3.568 20.512 1.00 95.81 103 ARG A N 1
ATOM 826 C CA . ARG A 1 103 ? -7.268 -2.763 20.589 1.00 95.81 103 ARG A CA 1
ATOM 827 C C . ARG A 1 103 ? -6.794 -2.471 19.171 1.00 95.81 103 ARG A C 1
ATOM 829 O O . ARG A 1 103 ? -6.717 -3.391 18.361 1.00 95.81 103 ARG A O 1
ATOM 836 N N . LEU A 1 104 ? -6.486 -1.213 18.885 1.00 95.38 104 LEU A N 1
ATOM 837 C CA . LEU A 1 104 ? -6.028 -0.756 17.579 1.00 95.38 104 LEU A CA 1
ATOM 838 C C . LEU A 1 104 ? -4.812 0.153 17.749 1.00 95.38 104 LEU A C 1
ATOM 840 O O . LEU A 1 104 ? -4.901 1.213 18.361 1.00 95.38 104 LEU A O 1
ATOM 844 N N . THR A 1 105 ? -3.688 -0.228 17.149 1.00 95.19 105 THR A N 1
ATOM 845 C CA . THR A 1 105 ? -2.528 0.658 17.018 1.00 95.19 105 THR A CA 1
ATOM 846 C C . THR A 1 105 ? -2.419 1.122 15.574 1.00 95.19 105 THR A C 1
ATOM 848 O O . THR A 1 105 ? -2.310 0.305 14.663 1.00 95.19 105 THR A O 1
ATOM 851 N N . VAL A 1 106 ? -2.436 2.436 15.360 1.00 93.75 106 VAL A N 1
ATOM 852 C CA . VAL A 1 106 ? -2.300 3.053 14.038 1.00 93.75 106 VAL A CA 1
ATOM 853 C C . VAL A 1 106 ? -0.961 3.769 13.978 1.00 93.75 106 VAL A C 1
ATOM 855 O O . VAL A 1 106 ? -0.720 4.706 14.733 1.00 93.75 106 VAL A O 1
ATOM 858 N N . VAL A 1 107 ? -0.085 3.352 13.067 1.00 92.62 107 VAL A N 1
ATOM 859 C CA . VAL A 1 107 ? 1.186 4.038 12.803 1.00 92.62 107 VAL A CA 1
ATOM 860 C C . VAL A 1 107 ? 1.058 4.781 11.480 1.00 92.62 107 VAL A C 1
ATOM 862 O O . VAL A 1 107 ? 1.074 4.162 10.419 1.00 92.62 107 VAL A O 1
ATOM 865 N N . ALA A 1 108 ? 0.918 6.104 11.534 1.00 91.62 108 ALA A N 1
ATOM 866 C CA . ALA A 1 108 ? 0.834 6.940 10.342 1.00 91.62 108 ALA A CA 1
ATOM 867 C C . ALA A 1 108 ? 2.164 7.660 10.119 1.00 91.62 108 ALA A C 1
ATOM 869 O O . ALA A 1 108 ? 2.618 8.431 10.967 1.00 91.62 108 ALA A O 1
ATOM 870 N N . VAL A 1 109 ? 2.789 7.394 8.975 1.00 90.31 109 VAL A N 1
ATOM 871 C CA . VAL A 1 109 ? 4.042 8.038 8.577 1.00 90.31 109 VAL A CA 1
ATOM 872 C C . VAL A 1 109 ? 3.719 9.247 7.711 1.00 90.31 109 VAL A C 1
ATOM 874 O O . VAL A 1 109 ? 3.119 9.093 6.650 1.00 90.31 109 VAL A O 1
ATOM 877 N N . GLU A 1 110 ? 4.131 10.436 8.146 1.00 90.25 110 GLU A N 1
ATOM 878 C CA . GLU A 1 110 ? 3.880 11.684 7.422 1.00 90.25 110 GLU A CA 1
ATOM 879 C C . GLU A 1 110 ? 5.189 12.311 6.943 1.00 90.25 110 GLU A C 1
ATOM 881 O O . GLU A 1 110 ? 6.129 12.518 7.713 1.00 90.25 110 GLU A O 1
ATOM 886 N N . VAL A 1 111 ? 5.223 12.654 5.657 1.00 90.88 111 VAL A N 1
ATOM 887 C CA . VAL A 1 111 ? 6.306 13.397 5.008 1.00 90.88 111 VAL A CA 1
ATOM 888 C C . VAL A 1 111 ? 5.726 14.401 4.019 1.00 90.88 111 VAL A C 1
ATOM 890 O O . VAL A 1 111 ? 4.662 14.145 3.454 1.00 90.88 111 VAL A O 1
ATOM 893 N N . PRO A 1 112 ? 6.433 15.507 3.725 1.00 91.25 112 PRO A N 1
ATOM 894 C CA . PRO A 1 112 ? 6.046 16.387 2.628 1.00 91.25 112 PRO A CA 1
ATOM 895 C C . PRO A 1 112 ? 5.945 15.625 1.296 1.00 91.25 112 PRO A C 1
ATOM 897 O O . PRO A 1 112 ? 6.784 14.769 1.002 1.00 91.25 112 PRO A O 1
ATOM 900 N N . CYS A 1 113 ? 4.979 15.986 0.445 1.00 92.19 113 CYS A N 1
ATOM 901 C CA . CYS A 1 113 ? 4.752 15.342 -0.858 1.00 92.19 113 CYS A CA 1
ATOM 902 C C . CYS A 1 113 ? 6.019 15.281 -1.729 1.00 92.19 113 CYS A C 1
ATOM 904 O O . CYS A 1 113 ? 6.344 14.239 -2.307 1.00 92.19 113 CYS A O 1
ATOM 906 N N . ALA A 1 114 ? 6.779 16.379 -1.776 1.00 92.19 114 ALA A N 1
ATOM 907 C CA . ALA A 1 114 ? 8.036 16.445 -2.516 1.00 92.19 114 ALA A CA 1
ATOM 908 C C . ALA A 1 114 ? 9.062 15.411 -2.019 1.00 92.19 114 ALA A C 1
ATOM 910 O O . ALA A 1 114 ? 9.726 14.771 -2.832 1.00 92.19 114 ALA A O 1
ATOM 911 N N . VAL A 1 115 ? 9.144 15.204 -0.700 1.00 93.19 115 VAL A N 1
ATOM 912 C CA . VAL A 1 115 ? 10.040 14.215 -0.085 1.00 93.19 115 VAL A CA 1
ATOM 913 C C . VAL A 1 115 ? 9.580 12.798 -0.416 1.00 93.19 115 VAL A C 1
ATOM 915 O O . VAL A 1 115 ? 10.403 11.995 -0.844 1.00 93.19 115 VAL A O 1
ATOM 918 N N . ALA A 1 116 ? 8.280 12.500 -0.312 1.00 93.19 116 ALA A N 1
ATOM 919 C CA . ALA A 1 116 ? 7.736 11.192 -0.693 1.00 93.19 116 ALA A CA 1
ATOM 920 C C . ALA A 1 116 ? 8.033 10.846 -2.161 1.00 93.19 116 ALA A C 1
ATOM 922 O O . ALA A 1 116 ? 8.473 9.739 -2.470 1.00 93.19 116 ALA A O 1
ATOM 923 N N . CYS A 1 117 ? 7.827 11.809 -3.068 1.00 95.06 117 CYS A N 1
ATOM 924 C CA . CYS A 1 117 ? 8.129 11.640 -4.488 1.00 95.06 117 CYS A CA 1
ATOM 925 C C . CYS A 1 117 ? 9.619 11.372 -4.722 1.00 95.06 117 CYS A C 1
ATOM 927 O O . CYS A 1 117 ? 9.962 10.463 -5.477 1.00 95.06 117 CYS A O 1
ATOM 929 N N . GLN A 1 118 ? 10.492 12.151 -4.076 1.00 95.62 118 GLN A N 1
ATOM 930 C CA . GLN A 1 118 ? 11.937 12.012 -4.224 1.00 95.62 118 GLN A CA 1
ATOM 931 C C . GLN A 1 118 ? 12.423 10.665 -3.678 1.00 95.62 118 GLN A C 1
ATOM 933 O O . GLN A 1 118 ? 13.097 9.938 -4.395 1.00 95.62 118 GLN A O 1
ATOM 938 N N . GLN A 1 119 ? 12.003 10.273 -2.473 1.00 94.75 119 GLN A N 1
ATOM 939 C CA . GLN A 1 119 ? 12.382 8.993 -1.863 1.00 94.75 119 GLN A CA 1
ATOM 940 C C . GLN A 1 119 ? 11.912 7.786 -2.683 1.00 94.75 119 GLN A C 1
ATOM 942 O O . GLN A 1 119 ? 12.650 6.811 -2.824 1.00 94.75 119 GLN A O 1
ATOM 947 N N . ALA A 1 120 ? 10.699 7.833 -3.244 1.00 94.75 120 ALA A N 1
ATOM 948 C CA . ALA A 1 120 ? 10.203 6.763 -4.105 1.00 94.75 120 ALA A CA 1
ATOM 949 C C . ALA A 1 120 ? 11.042 6.626 -5.384 1.00 94.75 120 ALA A C 1
ATOM 951 O O . ALA A 1 120 ? 11.377 5.505 -5.777 1.00 94.75 120 ALA A O 1
ATOM 952 N N . LEU A 1 121 ? 11.405 7.757 -5.999 1.00 95.62 121 LEU A N 1
ATOM 953 C CA . LEU A 1 121 ? 12.252 7.791 -7.188 1.00 95.62 121 LEU A CA 1
ATOM 954 C C . LEU A 1 121 ? 13.677 7.314 -6.877 1.00 95.62 121 LEU A C 1
ATOM 956 O O . LEU A 1 121 ? 14.192 6.458 -7.589 1.00 95.62 121 LEU A O 1
ATOM 960 N N . ASP A 1 122 ? 14.276 7.809 -5.793 1.00 95.12 122 ASP A N 1
ATOM 961 C CA . ASP A 1 122 ? 15.629 7.448 -5.361 1.00 95.12 122 ASP A CA 1
ATOM 962 C C . ASP A 1 122 ? 15.732 5.959 -5.043 1.00 95.12 122 ASP A C 1
ATOM 964 O O . ASP A 1 122 ? 16.687 5.302 -5.459 1.00 95.12 122 ASP A O 1
ATOM 968 N N . ARG A 1 123 ? 14.729 5.398 -4.354 1.00 94.06 123 ARG A N 1
ATOM 969 C CA . ARG A 1 123 ? 14.673 3.963 -4.052 1.00 94.06 123 ARG A CA 1
ATOM 970 C C . ARG A 1 123 ? 14.619 3.129 -5.329 1.00 94.06 123 ARG A C 1
ATOM 972 O O . ARG A 1 123 ? 15.319 2.126 -5.431 1.00 94.06 123 ARG A O 1
ATOM 979 N N . TRP A 1 124 ? 13.788 3.529 -6.289 1.00 95.12 124 TRP A N 1
ATOM 980 C CA . TRP A 1 124 ? 13.678 2.832 -7.568 1.00 95.12 124 TRP A CA 1
ATOM 981 C C . TRP A 1 124 ? 14.988 2.897 -8.361 1.00 95.12 124 TRP A C 1
ATOM 983 O O . TRP A 1 124 ? 15.498 1.857 -8.781 1.00 95.12 124 TRP A O 1
ATOM 993 N N . TRP A 1 125 ? 15.565 4.093 -8.500 1.00 94.56 125 TRP A N 1
ATOM 994 C CA . TRP A 1 125 ? 16.801 4.299 -9.250 1.00 94.56 125 TRP A CA 1
ATOM 995 C C . TRP A 1 125 ? 17.987 3.570 -8.616 1.00 94.56 125 TRP A C 1
ATOM 997 O O . TRP A 1 125 ? 18.696 2.846 -9.308 1.00 94.56 125 TRP A O 1
ATOM 1007 N N . SER A 1 126 ? 18.137 3.654 -7.289 1.00 94.12 126 SER A N 1
ATOM 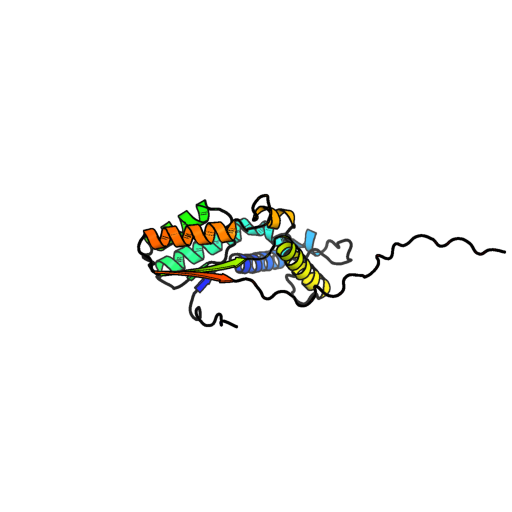1008 C CA . SER A 1 126 ? 19.200 2.952 -6.559 1.00 94.12 126 SER A CA 1
ATOM 1009 C C . SER A 1 126 ? 19.169 1.445 -6.817 1.00 94.12 126 SER A C 1
ATOM 1011 O O . SER A 1 126 ? 20.213 0.838 -7.039 1.00 94.12 126 SER A O 1
ATOM 1013 N N . LEU A 1 127 ? 17.979 0.832 -6.837 1.00 93.56 127 LEU A N 1
ATOM 1014 C CA . LEU A 1 127 ? 17.842 -0.601 -7.111 1.00 93.56 127 LEU A CA 1
ATOM 1015 C C . LEU A 1 127 ? 18.125 -0.944 -8.584 1.00 93.56 127 LEU A C 1
ATOM 1017 O O . LEU A 1 127 ? 18.756 -1.967 -8.847 1.00 93.56 127 LEU A O 1
ATOM 1021 N N . ARG A 1 128 ? 17.734 -0.086 -9.542 1.00 92.38 128 ARG A N 1
ATOM 1022 C CA . ARG A 1 128 ? 18.099 -0.254 -10.966 1.00 92.38 128 ARG A CA 1
ATOM 1023 C C . ARG A 1 128 ? 19.607 -0.131 -11.199 1.00 92.38 128 ARG A C 1
ATOM 1025 O O . ARG A 1 128 ? 20.167 -0.872 -12.006 1.00 92.38 128 ARG A O 1
ATOM 1032 N N . GLU A 1 129 ? 20.273 0.794 -10.514 1.00 92.06 129 GLU A N 1
ATOM 1033 C CA . GLU A 1 129 ? 21.713 1.015 -10.661 1.00 92.06 129 GLU A CA 1
ATOM 1034 C C . GLU A 1 129 ? 22.543 -0.101 -10.030 1.00 92.06 129 GLU A C 1
ATOM 1036 O O . GLU A 1 129 ? 23.506 -0.553 -10.648 1.00 92.06 129 GLU A O 1
ATOM 1041 N N . GLN A 1 130 ? 22.168 -0.543 -8.827 1.00 89.25 130 GLN A N 1
ATOM 1042 C CA . GLN A 1 130 ? 22.930 -1.528 -8.057 1.00 89.25 130 GLN A CA 1
ATOM 1043 C C . GLN A 1 130 ? 22.731 -2.965 -8.542 1.00 89.25 130 GLN A C 1
ATOM 1045 O O . GLN A 1 130 ? 23.625 -3.780 -8.335 1.00 89.25 130 GLN A O 1
ATOM 1050 N N . GLN A 1 131 ? 21.573 -3.285 -9.137 1.00 82.44 131 GLN A N 1
ATOM 1051 C CA . GLN A 1 131 ? 21.204 -4.650 -9.551 1.00 82.44 131 GLN A CA 1
ATOM 1052 C C . GLN A 1 131 ? 21.389 -5.693 -8.427 1.00 82.44 131 GLN A C 1
ATOM 1054 O O . GLN A 1 131 ? 21.718 -6.850 -8.674 1.00 82.44 131 GLN A O 1
ATOM 1059 N N . SER A 1 132 ? 21.210 -5.270 -7.172 1.00 86.25 132 SER A N 1
ATOM 1060 C CA . SER A 1 132 ? 21.445 -6.090 -5.977 1.00 86.25 132 SER A CA 1
ATOM 1061 C C . SER A 1 132 ? 20.284 -7.029 -5.645 1.00 86.25 132 SER A C 1
ATOM 1063 O O . SER A 1 132 ? 20.469 -7.987 -4.899 1.00 86.25 132 SER A O 1
ATOM 1065 N N . ASP A 1 133 ? 19.104 -6.763 -6.205 1.00 90.75 133 ASP A N 1
ATOM 1066 C CA . ASP A 1 133 ? 17.890 -7.556 -6.042 1.00 90.75 133 ASP A CA 1
ATOM 1067 C C . ASP A 1 133 ? 17.396 -8.003 -7.431 1.00 90.75 133 ASP A C 1
ATOM 1069 O O . ASP A 1 133 ? 17.189 -7.139 -8.292 1.00 90.75 133 ASP A O 1
ATOM 1073 N N . PRO A 1 134 ? 17.199 -9.313 -7.675 1.00 90.00 134 PRO A N 1
ATOM 1074 C CA . PRO A 1 134 ? 16.783 -9.834 -8.979 1.00 90.00 134 PRO A CA 1
ATOM 1075 C C . PRO A 1 134 ? 15.395 -9.348 -9.419 1.00 90.00 134 PRO A C 1
ATOM 1077 O O . PRO A 1 134 ? 15.124 -9.270 -10.616 1.00 90.00 134 PRO A O 1
ATOM 1080 N N . LEU A 1 135 ? 14.520 -8.976 -8.480 1.00 94.31 135 LEU A N 1
ATOM 1081 C CA . LEU A 1 135 ? 13.222 -8.385 -8.798 1.00 94.31 135 LEU A CA 1
ATOM 1082 C C . LEU A 1 135 ? 13.312 -6.869 -9.028 1.00 94.31 135 LEU A C 1
ATOM 1084 O O . LEU A 1 135 ? 12.387 -6.278 -9.589 1.00 94.31 135 LEU A O 1
ATOM 1088 N N . GLY A 1 136 ? 14.413 -6.233 -8.620 1.00 94.69 136 GLY A N 1
ATOM 1089 C CA . GLY A 1 136 ? 14.665 -4.801 -8.762 1.00 94.69 136 GLY A CA 1
ATOM 1090 C C . GLY A 1 136 ? 13.777 -3.916 -7.881 1.00 94.69 136 GLY A C 1
ATOM 1091 O O . GLY A 1 136 ? 13.277 -4.323 -6.829 1.00 94.69 136 GLY A O 1
ATOM 1092 N N . GLY A 1 137 ? 13.601 -2.657 -8.291 1.00 93.44 137 GLY A N 1
ATOM 1093 C CA . GLY A 1 137 ? 12.787 -1.666 -7.581 1.00 93.44 137 GLY A CA 1
ATOM 1094 C C . GLY A 1 137 ? 11.393 -1.486 -8.180 1.00 93.44 137 GLY A C 1
ATOM 1095 O O . GLY A 1 137 ? 11.206 -1.593 -9.388 1.00 93.44 137 GLY A O 1
ATOM 1096 N N . ARG A 1 138 ? 10.407 -1.136 -7.345 1.00 93.19 138 ARG A N 1
ATOM 1097 C CA . ARG A 1 138 ? 9.072 -0.733 -7.821 1.00 93.19 138 ARG A CA 1
ATOM 1098 C C . ARG A 1 138 ? 9.096 0.727 -8.273 1.00 93.19 138 ARG A C 1
ATOM 1100 O O . ARG A 1 138 ? 9.307 1.615 -7.443 1.00 93.19 138 ARG A O 1
ATOM 1107 N N . PHE A 1 139 ? 8.819 0.979 -9.550 1.00 94.06 139 PHE A N 1
ATOM 1108 C CA . PHE A 1 139 ? 8.543 2.332 -10.028 1.00 94.06 139 PHE A CA 1
ATOM 1109 C C . PHE A 1 139 ? 7.140 2.768 -9.598 1.00 94.06 139 PHE A C 1
ATOM 1111 O O . PHE A 1 139 ? 6.156 2.072 -9.846 1.00 94.06 139 PHE A O 1
ATOM 1118 N N . ILE A 1 140 ? 7.040 3.941 -8.973 1.00 93.00 140 ILE A N 1
ATOM 1119 C CA . ILE A 1 140 ? 5.761 4.570 -8.636 1.00 93.00 140 ILE A CA 1
ATOM 1120 C C . ILE A 1 140 ? 5.760 5.967 -9.261 1.00 93.00 140 ILE A C 1
ATOM 1122 O O . ILE A 1 140 ? 6.571 6.806 -8.860 1.00 93.00 140 ILE A O 1
ATOM 1126 N N . PRO A 1 141 ? 4.866 6.258 -10.223 1.00 93.81 141 PRO A N 1
ATOM 1127 C CA . PRO A 1 141 ? 4.802 7.581 -10.824 1.00 93.81 141 PRO A CA 1
ATOM 1128 C C . PRO A 1 141 ? 4.520 8.662 -9.763 1.00 93.81 141 PRO A C 1
ATOM 1130 O O . PRO A 1 141 ? 3.589 8.492 -8.970 1.00 93.81 141 PRO A O 1
ATOM 1133 N N . PRO A 1 142 ? 5.209 9.821 -9.781 1.00 94.38 142 PRO A N 1
ATOM 1134 C CA . PRO A 1 142 ? 4.951 10.906 -8.828 1.00 94.38 142 PRO A CA 1
ATOM 1135 C C . PRO A 1 142 ? 3.492 11.375 -8.796 1.00 94.38 142 PRO A C 1
ATOM 1137 O O . PRO A 1 142 ? 2.996 11.792 -7.757 1.00 94.38 142 PRO A O 1
ATOM 1140 N N . ALA A 1 143 ? 2.775 11.277 -9.921 1.00 94.19 143 ALA A N 1
ATOM 1141 C CA . ALA A 1 143 ? 1.349 11.591 -9.985 1.00 94.19 143 ALA A CA 1
ATOM 1142 C C . ALA A 1 143 ? 0.490 10.678 -9.088 1.00 94.19 143 ALA A C 1
ATOM 1144 O O . ALA A 1 143 ? -0.475 11.151 -8.492 1.00 94.19 143 ALA A O 1
ATOM 1145 N N . VAL A 1 144 ? 0.858 9.398 -8.949 1.00 92.81 144 VAL A N 1
ATOM 1146 C CA . VAL A 1 144 ? 0.178 8.457 -8.045 1.00 92.81 144 VAL A CA 1
ATOM 1147 C C . VAL A 1 144 ? 0.417 8.867 -6.595 1.00 92.81 144 VAL A C 1
ATOM 1149 O O . VAL A 1 144 ? -0.534 8.947 -5.825 1.00 92.81 144 VAL A O 1
ATOM 1152 N N . ILE A 1 145 ? 1.652 9.225 -6.237 1.00 93.62 145 ILE A N 1
ATOM 1153 C CA . ILE A 1 145 ? 1.988 9.695 -4.884 1.00 93.62 145 ILE A CA 1
ATOM 1154 C C . ILE A 1 145 ? 1.230 10.987 -4.563 1.00 93.62 145 ILE A C 1
ATOM 1156 O O . ILE A 1 145 ? 0.551 11.055 -3.544 1.00 93.62 145 ILE A O 1
ATOM 1160 N N . ARG A 1 146 ? 1.261 11.980 -5.463 1.00 94.31 146 ARG A N 1
ATOM 1161 C CA . ARG A 1 146 ? 0.521 13.248 -5.313 1.00 94.31 146 ARG A CA 1
ATOM 1162 C C . ARG A 1 146 ? -0.981 13.046 -5.137 1.00 94.31 146 ARG A C 1
ATOM 1164 O O . ARG A 1 146 ? -1.606 13.806 -4.410 1.00 94.31 146 ARG A O 1
ATOM 1171 N N . SER A 1 147 ? -1.561 12.010 -5.746 1.00 93.31 147 SER A N 1
ATOM 1172 C CA . SER A 1 147 ? -2.987 11.697 -5.574 1.00 93.31 147 SER A CA 1
ATOM 1173 C C . SER A 1 147 ? -3.370 11.314 -4.137 1.00 93.31 147 SER A C 1
ATOM 1175 O O . SER A 1 147 ? -4.553 11.281 -3.809 1.00 93.31 147 SER A O 1
ATOM 1177 N N . HIS A 1 148 ? -2.390 11.023 -3.274 1.00 93.38 148 HIS A N 1
ATOM 1178 C CA . HIS A 1 148 ? -2.586 10.739 -1.851 1.00 93.38 148 HIS A CA 1
ATOM 1179 C C . HIS A 1 148 ? -2.429 11.970 -0.954 1.00 93.38 148 HIS A C 1
ATOM 1181 O O . HIS A 1 148 ? -2.510 11.844 0.266 1.00 93.38 148 HIS A O 1
ATOM 1187 N N . PHE A 1 149 ? -2.235 13.154 -1.530 1.00 93.12 149 PHE A N 1
ATOM 1188 C CA . PHE A 1 149 ? -2.163 14.416 -0.804 1.00 93.12 149 PHE A CA 1
ATOM 1189 C C . PHE A 1 149 ? -3.384 15.288 -1.089 1.00 93.12 149 PHE A C 1
ATOM 1191 O O . PHE A 1 149 ? -4.052 15.159 -2.118 1.00 93.12 149 PHE A O 1
ATOM 1198 N N . GLU A 1 150 ? -3.691 16.184 -0.153 1.00 87.50 150 GLU A N 1
ATOM 1199 C CA . GLU A 1 150 ? -4.672 17.238 -0.393 1.00 87.50 150 GLU A CA 1
ATOM 1200 C C . GLU A 1 150 ? -4.170 18.226 -1.461 1.00 87.50 150 GLU A C 1
ATOM 1202 O O . GLU A 1 150 ? -2.994 18.243 -1.821 1.00 87.50 150 GLU A O 1
ATOM 1207 N N . LYS A 1 151 ? -5.068 19.066 -1.995 1.00 83.19 151 LYS A N 1
ATOM 1208 C CA . LYS A 1 151 ? -4.742 19.976 -3.111 1.00 83.19 151 LYS A CA 1
ATOM 1209 C C . LYS A 1 151 ? -3.605 20.956 -2.803 1.00 83.19 151 LYS A C 1
ATOM 1211 O O . LYS A 1 151 ? -2.979 21.444 -3.736 1.00 83.19 151 LYS A O 1
ATOM 1216 N N . ASP A 1 152 ? -3.389 21.285 -1.532 1.00 82.88 152 ASP A N 1
ATOM 1217 C CA . ASP A 1 152 ? -2.305 22.164 -1.091 1.00 82.88 152 ASP A CA 1
ATOM 1218 C C . ASP A 1 152 ? -1.008 21.409 -0.745 1.00 82.88 152 ASP A C 1
ATOM 1220 O O . ASP A 1 152 ? -0.024 22.039 -0.361 1.00 82.88 152 ASP A O 1
ATOM 1224 N N . GLU A 1 153 ? -1.011 20.078 -0.890 1.00 79.62 153 GLU A N 1
ATOM 1225 C CA . GLU A 1 153 ? 0.086 19.145 -0.616 1.00 79.62 153 GLU A CA 1
ATOM 1226 C C . GLU A 1 153 ? 0.673 19.225 0.806 1.00 79.62 153 GLU A C 1
ATOM 1228 O O . GLU A 1 153 ? 1.764 18.706 1.062 1.00 79.62 153 GLU A O 1
ATOM 1233 N N . ARG A 1 154 ? -0.040 19.852 1.754 1.00 76.50 154 ARG A N 1
ATOM 1234 C CA . ARG A 1 154 ? 0.447 20.040 3.132 1.00 76.50 154 ARG A CA 1
ATOM 1235 C C . ARG A 1 154 ? 0.248 18.817 4.010 1.00 76.50 154 ARG A C 1
ATOM 1237 O O . ARG A 1 154 ? 1.010 18.629 4.954 1.00 76.50 154 ARG A O 1
ATOM 1244 N N . VAL A 1 155 ? -0.797 18.044 3.729 1.00 81.50 155 VAL A N 1
ATOM 1245 C CA . VAL A 1 155 ? -1.210 16.891 4.527 1.00 81.50 155 VAL A CA 1
ATOM 1246 C C . VAL A 1 155 ? -1.573 15.747 3.593 1.00 81.50 155 VAL A C 1
ATOM 1248 O O . VAL A 1 155 ? -2.274 15.938 2.591 1.00 81.50 155 VAL A O 1
ATOM 1251 N N . SER A 1 156 ? -1.105 14.544 3.917 1.00 90.12 156 SER A N 1
ATOM 1252 C CA . SER A 1 156 ? -1.566 13.346 3.230 1.00 90.12 156 SER A CA 1
ATOM 1253 C C . SER A 1 156 ? -3.014 13.008 3.610 1.00 90.12 156 SER A C 1
ATOM 1255 O O . SER A 1 156 ? -3.427 13.047 4.775 1.00 90.12 156 SER A O 1
ATOM 1257 N N . ILE A 1 157 ? -3.798 12.595 2.615 1.00 91.94 157 ILE A N 1
ATOM 1258 C CA . ILE A 1 157 ? -5.128 12.001 2.809 1.00 91.94 157 ILE A CA 1
ATOM 1259 C C . ILE A 1 157 ? -5.017 10.785 3.746 1.00 91.94 157 ILE A C 1
ATOM 1261 O O . ILE A 1 157 ? -5.909 10.544 4.557 1.00 91.94 157 ILE A O 1
ATOM 1265 N N . CYS A 1 158 ? -3.891 10.072 3.672 1.00 91.56 158 CYS A N 1
ATOM 1266 C CA . CYS A 1 158 ? -3.524 8.933 4.505 1.00 91.56 158 CYS A CA 1
ATOM 1267 C C . CYS A 1 158 ? -3.549 9.276 6.002 1.00 91.56 158 CYS A C 1
ATOM 1269 O O . CYS A 1 158 ? -4.265 8.638 6.771 1.00 91.56 158 CYS A O 1
ATOM 1271 N N . SER A 1 159 ? -2.830 10.324 6.419 1.00 89.88 159 SER A N 1
ATOM 1272 C CA . SER A 1 159 ? -2.771 10.759 7.821 1.00 89.88 159 SER A CA 1
ATOM 1273 C C . SER A 1 159 ? -4.110 11.276 8.333 1.00 89.88 159 SER A C 1
ATOM 1275 O O . SER A 1 159 ? -4.470 11.044 9.489 1.00 89.88 159 SER A O 1
ATOM 1277 N N . ARG A 1 160 ? -4.887 11.949 7.479 1.00 90.81 160 ARG A N 1
ATOM 1278 C CA . ARG A 1 160 ? -6.254 12.355 7.825 1.00 90.81 160 ARG A CA 1
ATOM 1279 C C . ARG A 1 160 ? -7.158 11.141 8.052 1.00 90.81 160 ARG A C 1
ATOM 1281 O O . ARG A 1 160 ? -7.879 11.098 9.044 1.00 90.81 160 ARG A O 1
ATOM 1288 N N . ASN A 1 161 ? -7.104 10.152 7.164 1.00 92.38 161 ASN A N 1
ATOM 1289 C CA . ASN A 1 161 ? -7.907 8.938 7.285 1.00 92.38 161 ASN A CA 1
ATOM 1290 C C . ASN A 1 161 ? -7.462 8.081 8.480 1.00 92.38 161 ASN A C 1
ATOM 1292 O O . ASN A 1 161 ? -8.313 7.500 9.142 1.00 92.38 161 ASN A O 1
ATOM 1296 N N . ALA A 1 162 ? -6.168 8.060 8.812 1.00 92.75 162 ALA A N 1
ATOM 1297 C CA . ALA A 1 162 ? -5.652 7.418 10.019 1.00 92.75 162 ALA A CA 1
ATOM 1298 C C . ALA A 1 162 ? -6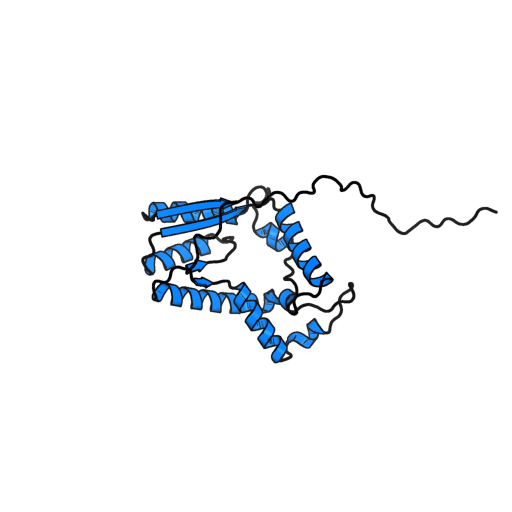.237 8.038 11.301 1.00 92.75 162 ALA A C 1
ATOM 1300 O O . ALA A 1 162 ? -6.671 7.309 12.188 1.00 92.75 162 ALA A O 1
ATOM 1301 N N . ARG A 1 163 ? -6.325 9.375 11.379 1.00 92.81 163 ARG A N 1
ATOM 1302 C CA . ARG A 1 163 ? -6.994 10.068 12.498 1.00 92.81 163 ARG A CA 1
ATOM 1303 C C . ARG A 1 163 ? -8.479 9.720 12.570 1.00 92.81 163 ARG A C 1
ATOM 1305 O O . ARG A 1 163 ? -8.958 9.333 13.627 1.00 92.81 163 ARG A O 1
ATOM 1312 N N . ALA A 1 164 ? -9.179 9.789 11.438 1.00 92.62 164 ALA A N 1
ATOM 1313 C CA . ALA A 1 164 ? -10.602 9.464 11.377 1.00 92.62 164 ALA A CA 1
ATOM 1314 C C . ALA A 1 164 ? -10.888 8.002 11.771 1.00 92.62 164 ALA A C 1
ATOM 1316 O O . ALA A 1 164 ? -11.879 7.726 12.441 1.00 92.62 164 ALA A O 1
ATOM 1317 N N . LEU A 1 165 ? -10.017 7.067 11.378 1.00 93.19 165 LEU A N 1
ATOM 1318 C CA . LEU A 1 165 ? -10.075 5.660 11.776 1.00 93.19 165 LEU A CA 1
ATOM 1319 C C . LEU A 1 165 ? -9.959 5.515 13.302 1.00 93.19 165 LEU A C 1
ATOM 1321 O O . LEU A 1 165 ? -10.776 4.830 13.916 1.00 93.19 165 LEU A O 1
ATOM 1325 N N . SER A 1 166 ? -8.974 6.184 13.907 1.00 94.88 166 SER A N 1
ATOM 1326 C CA . SER A 1 166 ? -8.765 6.190 15.358 1.00 94.88 166 SER A CA 1
ATOM 1327 C C . SER A 1 166 ? -9.965 6.761 16.116 1.00 94.88 166 SER A C 1
ATOM 1329 O O . SER A 1 166 ? -10.475 6.099 17.013 1.00 94.88 166 SER A O 1
ATOM 1331 N N . GLU A 1 167 ? -10.480 7.923 15.706 1.00 95.12 167 GLU A N 1
ATOM 1332 C CA . GLU A 1 167 ? -11.657 8.559 16.321 1.00 95.12 167 GLU A CA 1
ATOM 1333 C C . GLU A 1 167 ? -12.904 7.659 16.251 1.00 95.12 167 GLU A C 1
ATOM 1335 O O . GLU A 1 167 ? -13.658 7.539 17.219 1.00 95.12 167 GLU A O 1
ATOM 1340 N N . LYS A 1 168 ? -13.117 6.976 15.117 1.00 94.81 168 LYS A N 1
ATOM 1341 C CA . LYS A 1 168 ? -14.223 6.019 14.960 1.00 94.81 168 LYS A CA 1
ATOM 1342 C C . LYS A 1 168 ? -14.067 4.805 15.876 1.00 94.81 168 LYS A C 1
ATOM 1344 O O . LYS A 1 168 ? -15.047 4.389 16.487 1.00 94.81 168 LYS A O 1
ATOM 1349 N N . ALA A 1 169 ? -12.863 4.248 15.993 1.00 95.75 169 ALA A N 1
ATOM 1350 C CA . ALA A 1 169 ? -12.599 3.125 16.889 1.00 95.75 169 ALA A CA 1
ATOM 1351 C C . ALA A 1 169 ? -12.787 3.511 18.371 1.00 95.75 169 ALA A C 1
ATOM 1353 O O . ALA A 1 169 ? -13.411 2.767 19.128 1.00 95.75 169 ALA A O 1
ATOM 1354 N N . GLU A 1 170 ? -12.336 4.700 18.780 1.00 96.62 170 GLU A N 1
ATOM 1355 C CA . GLU A 1 170 ? -12.571 5.230 20.132 1.00 96.62 170 GLU A CA 1
ATOM 1356 C C . GLU A 1 170 ? -14.067 5.394 20.429 1.00 96.62 170 GLU A C 1
ATOM 1358 O O . GLU A 1 170 ? -14.531 5.014 21.505 1.00 96.62 170 GLU A O 1
ATOM 1363 N N . ALA A 1 171 ? -14.852 5.885 19.464 1.00 95.56 171 ALA A N 1
ATOM 1364 C CA . ALA A 1 171 ? -16.304 6.005 19.599 1.00 95.56 171 ALA A CA 1
ATOM 1365 C C . ALA A 1 171 ? -17.016 4.645 19.762 1.00 95.56 171 ALA A C 1
ATOM 1367 O O . ALA A 1 171 ? -18.094 4.583 20.355 1.00 95.56 171 ALA A O 1
ATOM 1368 N N . LEU A 1 172 ? -16.406 3.554 19.284 1.00 94.62 172 LEU A N 1
ATOM 1369 C CA . LEU A 1 172 ? -16.850 2.172 19.518 1.00 94.62 172 LEU A CA 1
ATOM 1370 C C . LEU A 1 172 ? -16.364 1.602 20.867 1.00 94.62 172 LEU A C 1
ATOM 1372 O O . LEU A 1 172 ? -16.670 0.454 21.196 1.00 94.62 172 LEU A O 1
ATOM 1376 N N . GLY A 1 173 ? -15.614 2.379 21.653 1.00 96.06 173 GLY A N 1
ATOM 1377 C CA . GLY A 1 173 ? -15.071 1.983 22.953 1.00 96.06 173 GLY A CA 1
ATOM 1378 C C . GLY A 1 173 ? -13.799 1.138 22.874 1.00 96.06 173 GLY A C 1
ATOM 1379 O O . GLY A 1 173 ? -13.519 0.383 23.805 1.00 96.06 173 GLY A O 1
ATOM 1380 N N . TRP A 1 174 ? -13.057 1.204 21.765 1.00 97.56 174 TRP A N 1
ATOM 1381 C CA . TRP A 1 174 ? -11.803 0.465 21.606 1.00 97.56 174 TRP A CA 1
ATOM 1382 C C . TRP A 1 174 ? -10.644 1.188 22.293 1.00 97.56 174 TRP A C 1
ATOM 1384 O O . TRP A 1 174 ? -10.639 2.409 22.430 1.00 97.56 174 TRP A O 1
ATOM 1394 N N . GLU A 1 175 ? -9.627 0.428 22.686 1.00 97.19 175 GLU A N 1
ATOM 1395 C CA . GLU A 1 175 ? -8.341 0.976 23.105 1.00 97.19 175 GLU A CA 1
ATOM 1396 C C . GLU A 1 175 ? -7.521 1.336 21.864 1.00 97.19 175 GLU A C 1
ATOM 1398 O O . GLU A 1 175 ? -7.130 0.455 21.095 1.00 97.19 175 GLU A O 1
ATOM 1403 N N . VAL A 1 176 ? -7.269 2.628 21.657 1.00 96.94 176 VAL A N 1
ATOM 1404 C CA . VAL A 1 176 ? -6.595 3.133 20.458 1.00 96.94 176 VAL A CA 1
ATOM 1405 C C . VAL A 1 176 ? -5.266 3.792 20.813 1.00 96.94 176 VAL A C 1
ATOM 1407 O O . VAL A 1 176 ? -5.178 4.583 21.748 1.00 96.94 176 VAL A O 1
ATOM 1410 N N . ASP A 1 177 ? -4.229 3.476 20.039 1.00 95.56 177 ASP A N 1
ATOM 1411 C CA . ASP A 1 177 ? -2.916 4.122 20.086 1.00 95.56 177 ASP A CA 1
ATOM 1412 C C . ASP A 1 177 ? -2.552 4.642 18.687 1.00 95.56 177 ASP A C 1
ATOM 1414 O O . ASP A 1 177 ? -2.201 3.866 17.795 1.00 95.56 177 ASP A O 1
ATOM 1418 N N . LEU A 1 178 ? -2.669 5.956 18.474 1.00 94.38 178 LEU A N 1
ATOM 1419 C CA . LEU A 1 178 ? -2.283 6.617 17.225 1.00 94.38 178 LEU A CA 1
ATOM 1420 C C . LEU A 1 178 ? -0.870 7.201 17.341 1.00 94.38 178 LEU A C 1
ATOM 1422 O O . LEU A 1 178 ? -0.632 8.176 18.055 1.00 94.38 178 LEU A O 1
ATOM 1426 N N . ARG A 1 179 ? 0.057 6.663 16.548 1.00 93.00 179 ARG A N 1
ATOM 1427 C CA . ARG A 1 179 ? 1.453 7.102 16.462 1.00 93.00 179 ARG A CA 1
ATOM 1428 C C . ARG A 1 179 ? 1.689 7.817 15.136 1.00 93.00 179 ARG A C 1
ATOM 1430 O O . ARG A 1 179 ? 1.766 7.185 14.084 1.00 93.00 179 ARG A O 1
ATOM 1437 N N . LEU A 1 180 ? 1.831 9.140 15.188 1.00 88.00 180 LEU A N 1
ATOM 1438 C CA . LEU A 1 180 ? 2.264 9.937 14.038 1.00 88.00 180 LEU A CA 1
ATOM 1439 C C . LEU A 1 180 ? 3.789 9.981 14.005 1.00 88.00 180 LEU A C 1
ATOM 1441 O O . LEU A 1 180 ? 4.421 10.493 14.929 1.00 88.00 180 LEU A O 1
ATOM 1445 N N . VAL A 1 181 ? 4.378 9.449 12.942 1.00 87.19 181 VAL A N 1
ATOM 1446 C CA . VAL A 1 181 ? 5.827 9.356 12.781 1.00 87.19 181 VAL A CA 1
ATOM 1447 C C . VAL A 1 181 ? 6.248 10.231 11.609 1.00 87.19 181 VAL A C 1
ATOM 1449 O O . VAL A 1 181 ? 5.875 9.979 10.469 1.00 87.19 181 VAL A O 1
ATOM 1452 N N . ALA A 1 182 ? 7.066 11.244 11.878 1.00 77.19 182 ALA A N 1
ATOM 1453 C CA . ALA A 1 182 ? 7.873 11.860 10.836 1.00 77.19 182 ALA A CA 1
ATOM 1454 C C . ALA A 1 182 ? 9.175 11.049 10.725 1.00 77.19 182 ALA A C 1
ATOM 1456 O O . ALA A 1 182 ? 9.825 10.824 11.755 1.00 77.19 182 ALA A O 1
ATOM 1457 N N . PRO A 1 183 ? 9.578 10.569 9.537 1.00 64.19 183 PRO A N 1
ATOM 1458 C CA . PRO A 1 183 ? 10.897 9.978 9.392 1.00 64.19 183 PRO A CA 1
ATOM 1459 C C . PRO A 1 183 ? 11.963 11.040 9.694 1.00 64.19 183 PRO A C 1
ATOM 1461 O O . PRO A 1 183 ? 11.707 12.238 9.532 1.00 64.19 183 PRO A O 1
ATOM 1464 N N . PRO A 1 184 ? 13.157 10.630 10.154 1.00 52.56 184 PRO A N 1
ATOM 1465 C CA . PRO A 1 184 ? 14.246 11.569 10.362 1.00 52.56 184 PRO A CA 1
ATOM 1466 C C . PRO A 1 184 ? 14.501 12.336 9.062 1.00 52.56 184 PRO A C 1
ATOM 1468 O O . PRO A 1 184 ? 14.600 11.731 7.992 1.00 52.56 184 PRO A O 1
ATOM 1471 N N . SER A 1 185 ? 14.588 13.664 9.158 1.00 44.91 185 SER A N 1
ATOM 1472 C CA . SER A 1 185 ? 15.022 14.519 8.057 1.00 44.91 185 SER A CA 1
ATOM 1473 C C . SER A 1 185 ? 16.311 13.936 7.482 1.00 44.91 185 SER A C 1
ATOM 1475 O O . SER A 1 185 ? 17.258 13.694 8.236 1.00 44.91 185 SER A O 1
ATOM 1477 N N . HIS A 1 186 ? 16.358 13.674 6.174 1.00 42.03 186 HIS A N 1
ATOM 1478 C CA . HIS A 1 186 ? 17.619 13.299 5.540 1.00 42.03 186 HIS A CA 1
ATOM 1479 C C . HIS A 1 186 ? 18.653 14.398 5.837 1.00 42.03 186 HIS A C 1
ATOM 1481 O O . HIS A 1 186 ? 18.334 15.579 5.671 1.00 42.03 186 HIS A O 1
ATOM 1487 N N . PRO A 1 187 ? 19.876 14.058 6.271 1.00 37.53 187 PRO A N 1
ATOM 1488 C CA . PRO A 1 187 ? 20.939 15.036 6.386 1.00 37.53 187 PRO A CA 1
ATOM 1489 C C . PRO A 1 187 ? 21.473 15.305 4.977 1.00 37.53 187 PRO A C 1
ATOM 1491 O O . PRO A 1 187 ? 22.446 14.683 4.584 1.00 37.53 187 PRO A O 1
ATOM 1494 N N . ASP A 1 188 ? 20.787 16.136 4.188 1.00 38.66 188 ASP A N 1
ATOM 1495 C CA . ASP A 1 188 ? 21.393 16.866 3.062 1.00 38.66 188 ASP A CA 1
ATOM 1496 C C . ASP A 1 188 ? 20.415 17.887 2.449 1.00 38.66 188 ASP A C 1
ATOM 1498 O O . ASP A 1 188 ? 19.936 17.763 1.324 1.00 38.66 188 ASP A O 1
ATOM 1502 N N . GLU A 1 189 ? 20.121 18.952 3.199 1.00 34.25 189 GLU A N 1
ATOM 1503 C CA . GLU A 1 189 ? 19.699 20.236 2.603 1.00 34.25 189 GLU A CA 1
ATOM 1504 C C . GLU A 1 189 ? 20.876 21.215 2.434 1.00 34.25 189 GLU A C 1
ATOM 1506 O O . GLU A 1 189 ? 20.726 22.318 1.909 1.00 34.25 189 GLU A O 1
ATOM 1511 N N . THR A 1 190 ? 22.092 20.807 2.793 1.00 35.16 190 THR A N 1
ATOM 1512 C CA . THR A 1 190 ? 23.318 21.562 2.530 1.00 35.16 190 THR A CA 1
ATOM 1513 C C . THR A 1 190 ? 24.036 20.960 1.329 1.00 35.16 190 THR A C 1
ATOM 1515 O O . THR A 1 190 ? 24.618 19.899 1.448 1.00 35.16 190 THR A O 1
ATOM 1518 N N . HIS A 1 191 ? 24.034 21.680 0.199 1.00 36.81 191 HIS A N 1
ATOM 1519 C CA . HIS A 1 191 ? 24.757 21.410 -1.063 1.00 36.81 191 HIS A CA 1
ATOM 1520 C C . HIS A 1 191 ? 23.940 20.858 -2.249 1.00 36.81 191 HIS A C 1
ATOM 1522 O O . HIS A 1 191 ? 24.257 19.831 -2.841 1.00 36.81 191 HIS A O 1
ATOM 1528 N N . ARG A 1 192 ? 23.003 21.665 -2.766 1.00 35.81 192 ARG A N 1
ATOM 1529 C CA . ARG A 1 192 ? 22.731 21.715 -4.220 1.00 35.81 192 ARG A CA 1
ATOM 1530 C C . ARG A 1 192 ? 22.837 23.139 -4.769 1.00 35.81 192 ARG A C 1
ATOM 1532 O O . ARG A 1 192 ? 21.884 23.717 -5.272 1.00 35.81 192 ARG A O 1
ATOM 1539 N N . THR A 1 193 ? 24.052 23.678 -4.746 1.00 34.12 193 THR A N 1
ATOM 1540 C CA . THR A 1 193 ? 24.522 24.690 -5.711 1.00 34.12 193 THR A CA 1
ATOM 1541 C C . THR A 1 193 ? 25.557 24.053 -6.640 1.00 34.12 193 THR A C 1
ATOM 1543 O O . THR A 1 193 ? 26.692 24.498 -6.759 1.00 34.12 193 THR A O 1
ATOM 1546 N N . GLY A 1 194 ? 25.160 22.969 -7.310 1.00 30.14 194 GLY A N 1
ATOM 1547 C CA . GLY A 1 194 ? 25.897 22.386 -8.429 1.00 30.14 194 GLY A CA 1
ATOM 1548 C C . GLY A 1 194 ? 25.286 22.867 -9.739 1.00 30.14 194 GLY A C 1
ATOM 1549 O O . GLY A 1 194 ? 24.185 22.457 -10.100 1.00 30.14 194 GLY A O 1
ATOM 1550 N N . ARG A 1 195 ? 25.977 23.776 -10.432 1.00 31.84 195 ARG A N 1
ATOM 1551 C CA . ARG A 1 195 ? 25.630 24.243 -11.780 1.00 31.84 195 ARG A CA 1
ATOM 1552 C C . ARG A 1 195 ? 25.396 23.058 -12.722 1.00 31.84 195 ARG A C 1
ATOM 1554 O O . ARG A 1 195 ? 26.263 22.210 -12.899 1.00 31.84 195 ARG A O 1
ATOM 1561 N N . ARG A 1 196 ? 24.243 23.083 -13.386 1.00 31.25 196 ARG A N 1
ATOM 1562 C CA . ARG A 1 196 ? 23.898 22.299 -14.575 1.00 31.25 196 ARG A CA 1
ATOM 1563 C C . ARG A 1 196 ? 24.957 22.538 -15.669 1.00 31.25 196 ARG A C 1
ATOM 1565 O O . ARG A 1 196 ? 25.083 23.665 -16.141 1.00 31.25 196 ARG A O 1
ATOM 1572 N N . MET A 1 197 ? 25.705 21.508 -16.073 1.00 27.45 197 MET A N 1
ATOM 1573 C CA . MET A 1 197 ? 26.451 21.516 -17.338 1.00 27.45 197 MET A CA 1
ATOM 1574 C C . MET A 1 197 ? 25.486 21.155 -18.469 1.00 27.45 197 MET A C 1
ATOM 1576 O O . MET A 1 197 ? 24.862 20.097 -18.439 1.00 27.45 197 MET A O 1
ATOM 1580 N N . THR A 1 198 ? 25.354 22.037 -19.456 1.00 35.03 198 THR A N 1
ATOM 1581 C CA . THR A 1 198 ? 24.714 21.739 -20.744 1.00 35.03 198 THR A CA 1
ATOM 1582 C C . THR A 1 198 ? 25.786 21.562 -21.822 1.00 35.03 198 THR A C 1
ATOM 1584 O O . THR A 1 198 ? 26.759 22.318 -21.821 1.00 35.03 198 THR A O 1
ATOM 1587 N N . PRO A 1 199 ? 25.625 20.610 -22.758 1.00 39.09 199 PRO A N 1
ATOM 1588 C CA . PRO A 1 199 ? 26.582 20.374 -23.829 1.00 39.09 199 PRO A CA 1
ATOM 1589 C C . PRO A 1 199 ? 26.228 21.228 -25.054 1.00 39.09 199 PRO A C 1
ATOM 1591 O O . PRO A 1 199 ? 25.491 20.769 -25.915 1.00 39.09 199 PRO A O 1
ATOM 1594 N N . HIS A 1 200 ? 26.710 22.472 -25.130 1.00 35.69 200 HIS A N 1
ATOM 1595 C CA . HIS A 1 200 ? 26.888 23.195 -26.399 1.00 35.69 200 HIS A CA 1
ATOM 1596 C C . HIS A 1 200 ? 27.612 24.525 -26.147 1.00 35.69 200 HIS A C 1
ATOM 1598 O O . HIS A 1 200 ? 27.056 25.385 -25.477 1.00 35.69 200 HIS A O 1
ATOM 1604 N N . ASP A 1 201 ? 28.858 24.648 -26.616 1.00 36.59 201 ASP A N 1
ATOM 1605 C CA . ASP A 1 201 ? 29.469 25.870 -27.185 1.00 36.59 201 ASP A CA 1
ATOM 1606 C C . ASP A 1 201 ? 30.984 25.672 -27.350 1.00 36.59 201 ASP A C 1
ATOM 1608 O O . ASP A 1 201 ? 31.824 26.324 -26.732 1.00 36.59 201 ASP A O 1
ATOM 1612 N N . ALA A 1 202 ? 31.347 24.736 -28.230 1.00 42.94 202 ALA A N 1
ATOM 1613 C CA . ALA A 1 202 ? 32.639 24.782 -28.898 1.00 42.94 202 ALA A CA 1
ATOM 1614 C C . ALA A 1 202 ? 32.547 25.832 -30.020 1.00 42.94 202 ALA A C 1
ATOM 1616 O O . ALA A 1 202 ? 32.094 25.539 -31.125 1.00 42.94 202 ALA A O 1
ATOM 1617 N N . GLY A 1 203 ? 32.926 27.075 -29.714 1.00 41.16 203 GLY A N 1
ATOM 1618 C CA . GLY A 1 203 ? 33.216 28.100 -30.721 1.00 41.16 203 GLY A CA 1
ATOM 1619 C C . GLY A 1 203 ? 34.610 27.882 -31.331 1.00 41.16 203 GLY A C 1
ATOM 1620 O O . GLY A 1 203 ? 35.493 27.366 -30.643 1.00 41.16 203 GLY A O 1
ATOM 1621 N N . PRO A 1 204 ? 34.833 28.232 -32.611 1.00 48.03 204 PRO A N 1
ATOM 1622 C CA . PRO A 1 204 ? 36.019 27.811 -33.354 1.00 48.03 204 PRO A CA 1
ATOM 1623 C C . PRO A 1 204 ? 37.286 28.566 -32.915 1.00 48.03 204 PRO A C 1
ATOM 1625 O O . PRO A 1 204 ? 37.189 29.675 -32.375 1.00 48.03 204 PRO A O 1
ATOM 1628 N N . PRO A 1 205 ? 38.484 28.006 -33.170 1.00 44.34 205 PRO A N 1
ATOM 1629 C CA . PRO A 1 205 ? 39.737 28.660 -32.822 1.00 44.34 205 PRO A CA 1
ATOM 1630 C C . PRO A 1 205 ? 39.921 29.921 -33.673 1.00 44.34 205 PRO A C 1
ATOM 1632 O O . PRO A 1 205 ? 39.716 29.907 -34.888 1.00 44.34 205 PRO A O 1
ATOM 1635 N N . ARG A 1 206 ? 40.294 31.028 -33.025 1.00 47.91 206 ARG A N 1
ATOM 1636 C CA . ARG A 1 206 ? 40.731 32.240 -33.725 1.00 47.91 206 ARG A CA 1
ATOM 1637 C C . ARG A 1 206 ? 42.140 32.026 -34.287 1.00 47.91 206 ARG A C 1
ATOM 1639 O O . ARG A 1 206 ? 42.954 31.371 -33.640 1.00 47.91 206 ARG A O 1
ATOM 1646 N N . ALA A 1 207 ? 42.332 32.560 -35.493 1.00 52.09 207 ALA A N 1
ATOM 1647 C CA . ALA A 1 207 ? 43.540 32.517 -36.316 1.00 52.09 207 ALA A CA 1
ATOM 1648 C C . ALA A 1 207 ? 44.797 33.050 -35.618 1.00 52.09 207 ALA A C 1
ATOM 1650 O O . ALA A 1 207 ? 44.653 33.956 -34.763 1.00 52.09 207 ALA A O 1
#

pLDDT: mean 84.93, std 19.29, range [27.45, 98.19]

Radius of gyration: 21.85 Å; chains: 1; bounding box: 60×52×59 Å

Secondary structure (DSSP, 8-state):
---GGGGTT-EEE-HHHHHHHHHHHHHHTT-SHHHHT-B-TTS-BPPGGGGTTTTHHHHHHHHHHHHHHHHHTT--EEE-----SHHHHHHHHHHHHHTT--EEEEEEE---HHHHHHHHHHHHHHHHHH--STT-PPP--HHHHHTTB-TTSSSBHHHHHHHHHHHHHHHTT-EEEEEEEPPPPPS-SS----PPPPS---PPPP-

Foldseek 3Di:
DPDPPVCPQAAEQDLVVVLVVVLVVCVVVVVCCVQQVDADPVRHGDFSQQVSVVCNVVSVVVSVVVVLVCLLVVGHHDDDDLLLDLVVLVVVVVSNVVSPAQEEEAEAEDDQLVVVQVVLVCQQVVQRVVVPDRRGHHRDPSVNSCSQADPVSPTGSSVVSSVVSQVVSVVVVGHYHYHYDYPPDPPDPDDDPDDDDDPDDPDDDDD

Sequence (207 aa):
MQSFQDFRGFRHIDADDFKDLLLERALDDDLLSRWTEHELCDGRPVAPRELSSYVHAESTIIANTARTEALKRGEDVIVHGTLSQGAHADDLLAELDHHRYRRLTVVAVEVPCAVACQQALDRWWSLREQQSDPLGGRFIPPAVIRSHFEKDERVSICSRNARALSEKAEALGWEVDLRLVAPPSHPDETHRTGRRMTPHDAGPPRA